Protein AF-A0A6M0BJZ8-F1 (afdb_monomer_lite)

Structure (mmCIF, N/CA/C/O backbone):
data_AF-A0A6M0BJZ8-F1
#
_entry.id   AF-A0A6M0BJZ8-F1
#
loop_
_atom_site.group_PDB
_atom_site.id
_atom_site.type_symbol
_atom_site.label_atom_id
_atom_site.label_alt_id
_atom_site.label_comp_id
_atom_site.label_asym_id
_atom_site.label_entity_id
_atom_site.label_seq_id
_atom_site.pdbx_PDB_ins_code
_atom_site.Cartn_x
_atom_site.Cartn_y
_atom_site.Cartn_z
_atom_site.occupancy
_atom_site.B_iso_or_equiv
_atom_site.auth_seq_id
_atom_site.auth_comp_id
_atom_site.auth_asym_id
_atom_site.auth_atom_id
_atom_site.pdbx_PDB_model_num
ATOM 1 N N . ALA A 1 1 ? 31.051 -6.542 -43.744 1.00 48.41 1 ALA A N 1
ATOM 2 C CA . ALA A 1 1 ? 30.213 -5.442 -43.212 1.00 48.41 1 ALA A CA 1
ATOM 3 C C . ALA A 1 1 ? 28.757 -5.524 -43.694 1.00 48.41 1 ALA A C 1
ATOM 5 O O . ALA A 1 1 ? 27.871 -5.637 -42.859 1.00 48.41 1 ALA A O 1
ATOM 6 N N . ILE A 1 2 ? 28.499 -5.556 -45.011 1.00 44.66 2 ILE A N 1
ATOM 7 C CA . ILE A 1 2 ? 27.141 -5.514 -45.603 1.00 44.66 2 ILE A CA 1
ATOM 8 C C . ILE A 1 2 ? 26.236 -6.683 -45.153 1.00 44.66 2 ILE A C 1
ATOM 10 O O . ILE A 1 2 ? 25.087 -6.460 -44.782 1.00 44.66 2 ILE A O 1
ATOM 14 N N . GLY A 1 3 ? 26.763 -7.912 -45.077 1.00 46.28 3 GLY A N 1
ATOM 15 C CA . GLY A 1 3 ? 25.987 -9.088 -44.648 1.00 46.28 3 GLY A CA 1
ATOM 16 C C . GLY A 1 3 ? 25.508 -9.059 -43.188 1.00 46.28 3 GLY A C 1
ATOM 17 O O . GLY A 1 3 ? 24.439 -9.580 -42.888 1.00 46.2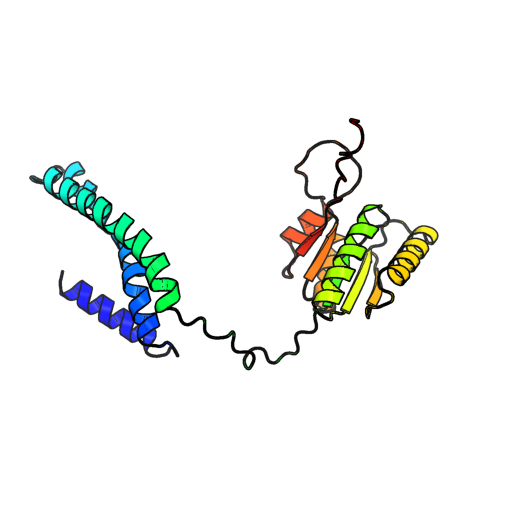8 3 GLY A O 1
ATOM 18 N N . LEU A 1 4 ? 26.238 -8.391 -42.284 1.00 51.34 4 LEU A N 1
ATOM 19 C CA . LEU A 1 4 ? 25.839 -8.247 -40.877 1.00 51.34 4 LEU A CA 1
ATOM 20 C C . LEU A 1 4 ? 24.688 -7.242 -40.726 1.00 51.34 4 LEU A C 1
ATOM 22 O O . LEU A 1 4 ? 23.764 -7.473 -39.950 1.00 51.34 4 LEU A O 1
ATOM 26 N N . CYS A 1 5 ? 24.723 -6.147 -41.491 1.00 49.66 5 CYS A N 1
ATOM 27 C CA . CYS A 1 5 ? 23.648 -5.156 -41.498 1.00 49.66 5 CYS A CA 1
ATOM 28 C C . CYS A 1 5 ? 22.352 -5.747 -42.066 1.00 49.66 5 CYS A C 1
ATOM 30 O O . CYS A 1 5 ? 21.297 -5.592 -41.453 1.00 49.66 5 CYS A O 1
ATOM 32 N N . ILE A 1 6 ? 22.444 -6.490 -43.176 1.00 57.44 6 ILE A N 1
ATOM 33 C CA . ILE A 1 6 ? 21.287 -7.155 -43.793 1.00 57.44 6 ILE A CA 1
ATOM 34 C C . ILE A 1 6 ? 20.743 -8.252 -42.869 1.00 57.44 6 ILE A C 1
ATOM 36 O O . ILE A 1 6 ? 19.544 -8.287 -42.613 1.00 57.44 6 ILE A O 1
ATOM 40 N N . GLY A 1 7 ? 21.606 -9.088 -42.281 1.00 62.69 7 GLY A N 1
ATOM 41 C CA . GLY A 1 7 ? 21.185 -10.134 -41.343 1.00 62.69 7 GLY A CA 1
ATOM 42 C C . GLY A 1 7 ? 20.492 -9.588 -40.088 1.00 62.69 7 GLY A C 1
ATOM 43 O O . GLY A 1 7 ? 19.492 -10.150 -39.646 1.00 62.69 7 GLY A O 1
ATOM 44 N N . ARG A 1 8 ? 20.956 -8.453 -39.542 1.00 58.16 8 ARG A N 1
ATOM 45 C CA . ARG A 1 8 ? 20.311 -7.788 -38.393 1.00 58.16 8 ARG A CA 1
ATOM 46 C C . ARG A 1 8 ? 18.990 -7.119 -38.767 1.00 58.16 8 ARG A C 1
ATOM 48 O O . ARG A 1 8 ? 18.053 -7.194 -37.979 1.00 58.16 8 ARG A O 1
ATOM 55 N N . MET A 1 9 ? 18.891 -6.514 -39.953 1.00 56.84 9 MET A N 1
ATOM 56 C CA . MET A 1 9 ? 17.626 -5.969 -40.463 1.00 56.84 9 MET A CA 1
ATOM 57 C C . MET A 1 9 ? 16.589 -7.072 -40.686 1.00 56.84 9 MET A C 1
ATOM 59 O O . MET A 1 9 ? 15.447 -6.926 -40.262 1.00 56.84 9 MET A O 1
ATOM 63 N N . VAL A 1 10 ? 17.000 -8.195 -41.280 1.00 66.62 10 VAL A N 1
ATOM 64 C CA . VAL A 1 10 ? 16.133 -9.355 -41.525 1.00 66.62 10 VAL A CA 1
ATOM 65 C C . VAL A 1 10 ? 15.713 -10.018 -40.210 1.00 66.62 10 VAL A C 1
ATOM 67 O O . VAL A 1 10 ? 14.530 -10.277 -40.021 1.00 66.62 10 VAL A O 1
ATOM 70 N N . GLY A 1 11 ? 16.633 -10.218 -39.259 1.00 64.19 11 GLY A N 1
ATOM 71 C CA . GLY A 1 11 ? 16.319 -10.787 -37.942 1.00 64.19 11 GLY A CA 1
ATOM 72 C C . GLY A 1 11 ? 15.410 -9.896 -37.088 1.00 64.19 11 GLY A C 1
ATOM 73 O O . GLY A 1 11 ? 14.507 -10.390 -36.416 1.00 64.19 11 GLY A O 1
ATOM 74 N N . TRP A 1 12 ? 15.589 -8.576 -37.152 1.00 63.06 12 TRP A N 1
ATOM 75 C CA . TRP A 1 12 ? 14.697 -7.619 -36.496 1.00 63.06 12 TRP A CA 1
ATOM 76 C C . TRP A 1 12 ? 13.311 -7.571 -37.159 1.00 63.06 12 TRP A C 1
ATOM 78 O O . TRP A 1 12 ? 12.292 -7.553 -36.468 1.00 63.06 12 TRP A O 1
ATOM 88 N N . TYR A 1 13 ? 13.250 -7.635 -38.492 1.00 60.66 13 TYR A N 1
ATOM 89 C CA . TYR A 1 13 ? 11.989 -7.739 -39.224 1.00 60.66 13 TYR A CA 1
ATOM 90 C C . TYR A 1 13 ? 11.241 -9.032 -38.863 1.00 60.66 13 TYR A C 1
ATOM 92 O O . TYR A 1 13 ? 10.068 -8.971 -38.505 1.00 60.66 13 TYR A O 1
ATOM 100 N N . LEU A 1 14 ? 11.937 -10.174 -38.826 1.00 63.84 14 LEU A N 1
ATOM 101 C CA . LEU A 1 14 ? 11.381 -11.469 -38.413 1.00 63.84 14 LEU A CA 1
ATOM 102 C C . LEU A 1 14 ? 10.877 -11.474 -36.964 1.00 63.84 14 LEU A C 1
ATOM 104 O O . LEU A 1 14 ? 9.794 -11.988 -36.700 1.00 63.84 14 LEU A O 1
ATOM 108 N N . SER A 1 15 ? 11.605 -10.843 -36.041 1.00 59.69 15 SER A N 1
ATOM 109 C CA . SER A 1 15 ? 11.193 -10.704 -34.634 1.00 59.69 15 SER A CA 1
ATOM 110 C C . SER A 1 15 ? 9.932 -9.839 -34.456 1.00 59.69 15 SER A C 1
ATOM 112 O O . SER A 1 15 ? 9.199 -9.984 -33.482 1.00 59.69 15 SER A O 1
ATOM 114 N N . THR A 1 16 ? 9.621 -8.975 -35.427 1.00 54.06 16 THR A N 1
ATOM 115 C CA . THR A 1 16 ? 8.441 -8.093 -35.388 1.00 54.06 16 THR A CA 1
ATOM 116 C C . THR A 1 16 ? 7.292 -8.547 -36.300 1.00 54.06 16 THR A C 1
ATOM 118 O O . THR A 1 16 ? 6.307 -7.817 -36.433 1.00 54.06 16 THR A O 1
ATOM 121 N N . LEU A 1 17 ? 7.379 -9.729 -36.931 1.00 54.50 17 LEU A N 1
ATOM 122 C CA . LEU A 1 17 ? 6.327 -10.272 -37.814 1.00 54.50 17 LEU A CA 1
ATOM 123 C C . LEU A 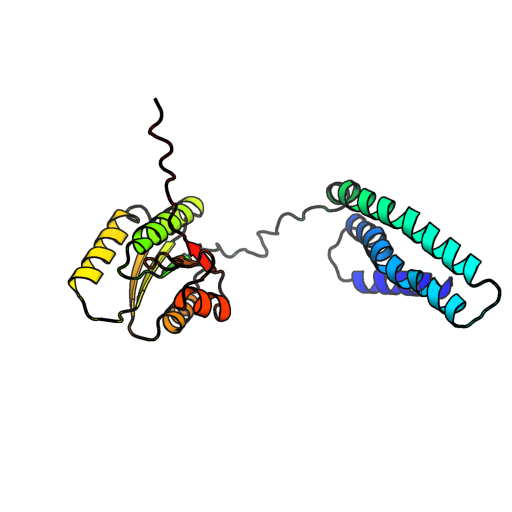1 17 ? 5.071 -10.755 -37.061 1.00 54.50 17 LEU A C 1
ATOM 125 O O . LEU A 1 17 ? 4.050 -10.994 -37.694 1.00 54.50 17 LEU A O 1
ATOM 129 N N . GLY A 1 18 ? 5.121 -10.860 -35.729 1.00 51.56 18 GLY A N 1
ATOM 130 C CA . GLY A 1 18 ? 3.987 -11.272 -34.887 1.00 51.56 18 GLY A CA 1
ATOM 131 C C . GLY A 1 18 ? 3.429 -10.181 -33.969 1.00 51.56 18 GLY A C 1
ATOM 132 O O . GLY A 1 18 ? 2.641 -10.489 -33.080 1.00 51.56 18 GLY A O 1
ATOM 133 N N . SER A 1 19 ? 3.859 -8.925 -34.121 1.00 52.62 19 SER A N 1
ATOM 134 C CA . SER A 1 19 ? 3.502 -7.841 -33.203 1.00 52.62 19 SER A CA 1
ATOM 135 C C . SER A 1 19 ? 2.562 -6.823 -33.876 1.00 52.62 19 SER A C 1
ATOM 137 O O . SER A 1 19 ? 2.808 -6.402 -35.004 1.00 52.62 19 SER A O 1
ATOM 139 N N . ASN A 1 20 ? 1.498 -6.398 -33.177 1.00 49.47 20 ASN A N 1
ATOM 140 C CA . ASN A 1 20 ? 0.482 -5.410 -33.612 1.00 49.47 20 ASN A CA 1
ATOM 141 C C . ASN A 1 20 ? 1.013 -3.958 -33.761 1.00 49.47 20 ASN A C 1
ATOM 143 O O . ASN A 1 20 ? 0.290 -3.001 -33.519 1.00 49.47 20 ASN A O 1
ATOM 147 N N . TRP A 1 21 ? 2.282 -3.773 -34.123 1.00 53.62 21 TRP A N 1
ATOM 148 C CA . TRP A 1 21 ? 2.967 -2.479 -34.054 1.00 53.62 21 TRP A CA 1
ATOM 149 C C . TRP A 1 21 ? 2.927 -1.762 -35.398 1.00 53.62 21 TRP A C 1
ATOM 151 O O . TRP A 1 21 ? 3.174 -2.367 -36.452 1.00 53.62 21 TRP A O 1
ATOM 161 N N . THR A 1 22 ? 2.672 -0.456 -35.372 1.00 58.84 22 THR A N 1
ATOM 162 C CA . THR A 1 22 ? 2.624 0.349 -36.593 1.00 58.84 22 THR A CA 1
ATOM 163 C C . THR A 1 22 ? 4.035 0.554 -37.159 1.00 58.84 22 THR A C 1
ATOM 165 O O . THR A 1 22 ? 5.039 0.576 -36.444 1.00 58.84 22 THR A O 1
ATOM 168 N N . TRP A 1 23 ? 4.159 0.711 -38.481 1.00 54.59 23 TRP A N 1
ATOM 169 C CA . TRP A 1 23 ? 5.467 0.857 -39.144 1.00 54.59 23 TRP A CA 1
ATOM 170 C C . TRP A 1 23 ? 6.284 2.064 -38.632 1.00 54.59 23 TRP A C 1
ATOM 172 O O . TRP A 1 23 ? 7.510 2.079 -38.748 1.00 54.59 23 TRP A O 1
ATOM 182 N N . ARG A 1 24 ? 5.605 3.052 -38.030 1.00 55.50 24 ARG A N 1
ATOM 183 C CA . ARG A 1 24 ? 6.205 4.236 -37.402 1.00 55.50 24 ARG A CA 1
ATOM 184 C C . ARG A 1 24 ? 6.915 3.886 -36.090 1.00 55.50 24 ARG A C 1
ATOM 186 O O . ARG A 1 24 ? 8.055 4.299 -35.901 1.00 55.50 24 ARG A O 1
ATOM 193 N N . GLU A 1 25 ? 6.329 3.046 -35.241 1.00 56.94 25 GLU A N 1
ATOM 194 C CA . GLU A 1 25 ? 6.998 2.568 -34.019 1.00 56.94 25 GLU A CA 1
ATOM 195 C C . GLU A 1 25 ? 8.208 1.684 -34.345 1.00 56.94 25 GLU A C 1
ATOM 197 O O . GLU A 1 25 ? 9.255 1.775 -33.702 1.00 56.94 25 GLU A O 1
ATOM 202 N N . LYS A 1 26 ? 8.106 0.874 -35.406 1.00 59.47 26 LYS A N 1
ATOM 203 C CA . LYS A 1 26 ? 9.232 0.076 -35.906 1.00 59.47 26 LYS A CA 1
ATOM 204 C C . LYS A 1 26 ? 10.405 0.979 -36.330 1.00 59.47 26 LYS A C 1
ATOM 206 O O . LYS A 1 26 ? 11.551 0.701 -35.983 1.00 59.47 26 LYS A O 1
ATOM 211 N N . LEU A 1 27 ? 10.146 2.108 -36.993 1.00 60.50 27 LEU A N 1
ATOM 212 C CA . LEU A 1 27 ? 11.188 3.070 -37.380 1.00 60.50 27 LEU A CA 1
ATOM 213 C C . LEU A 1 27 ? 11.848 3.769 -36.168 1.00 60.50 27 LEU A C 1
ATOM 215 O O . LEU A 1 27 ? 13.035 4.091 -36.223 1.00 60.50 27 LEU A O 1
ATOM 219 N N . PHE A 1 28 ? 11.130 3.937 -35.051 1.00 60.03 28 PHE A N 1
ATOM 220 C CA . PHE A 1 28 ? 11.662 4.531 -33.815 1.00 60.03 28 PHE A CA 1
ATOM 221 C C . PHE A 1 28 ? 12.717 3.655 -33.107 1.00 60.03 28 PHE A C 1
ATOM 223 O O . PHE A 1 28 ? 13.606 4.168 -32.424 1.00 60.03 28 PHE A O 1
ATOM 230 N N . LEU A 1 29 ? 12.696 2.335 -33.313 1.00 57.91 29 LEU A N 1
ATOM 231 C CA . LEU A 1 29 ? 13.702 1.430 -32.740 1.00 57.91 29 LEU A CA 1
ATOM 232 C C . LEU A 1 29 ? 15.084 1.551 -33.404 1.00 57.91 29 LEU A C 1
ATOM 234 O O . LEU A 1 29 ? 16.077 1.104 -32.826 1.00 57.91 29 LEU A O 1
ATOM 238 N N . LEU A 1 30 ? 15.180 2.152 -34.595 1.00 58.34 30 LEU A N 1
ATOM 239 C CA . LEU A 1 30 ? 16.446 2.287 -35.323 1.00 58.34 30 LEU A CA 1
ATOM 240 C C . LEU A 1 30 ? 17.406 3.299 -34.662 1.00 58.34 30 LEU A C 1
ATOM 242 O O . LEU A 1 30 ? 18.543 2.908 -34.387 1.00 58.34 30 LEU A O 1
ATOM 246 N N . PRO A 1 31 ? 16.992 4.537 -34.311 1.00 55.94 31 PRO A N 1
ATOM 247 C CA . PRO A 1 31 ? 17.826 5.452 -33.524 1.00 55.94 31 PRO A CA 1
ATOM 248 C C . PRO A 1 31 ? 18.222 4.884 -32.154 1.00 55.94 31 PRO A C 1
ATOM 250 O O . PRO A 1 31 ? 19.382 4.988 -31.755 1.00 55.94 31 PRO A O 1
ATOM 253 N N . GLY A 1 32 ? 17.284 4.226 -31.460 1.00 54.25 32 GLY A N 1
ATOM 254 C CA . GLY A 1 32 ? 17.527 3.631 -30.141 1.00 54.25 32 GLY A CA 1
ATOM 255 C C . GLY A 1 32 ? 18.545 2.485 -30.172 1.00 54.25 32 GLY A C 1
ATOM 256 O O . GLY A 1 32 ? 19.448 2.427 -29.336 1.00 54.25 32 GLY A O 1
ATOM 257 N N . ASN A 1 33 ? 18.468 1.608 -31.179 1.00 54.09 33 ASN A N 1
ATOM 258 C CA . ASN A 1 33 ? 19.469 0.558 -31.379 1.00 54.09 33 ASN A CA 1
ATOM 259 C C . ASN A 1 33 ? 20.806 1.101 -31.906 1.00 54.09 33 ASN A C 1
ATOM 261 O O . ASN A 1 33 ? 21.847 0.528 -31.583 1.00 54.09 33 ASN A O 1
ATOM 265 N N . SER A 1 34 ? 20.804 2.206 -32.661 1.00 55.38 34 SER A N 1
ATOM 266 C CA . SER A 1 34 ? 22.037 2.881 -33.083 1.00 55.38 34 SER A CA 1
ATOM 267 C C . SER A 1 34 ? 22.803 3.426 -31.878 1.00 55.38 34 SER A C 1
ATOM 269 O O . SER A 1 34 ? 23.994 3.156 -31.763 1.00 55.38 34 SER A O 1
ATOM 271 N N . ALA A 1 35 ? 22.122 4.099 -30.943 1.00 51.41 35 ALA A N 1
ATOM 272 C CA . ALA A 1 35 ? 22.732 4.644 -29.725 1.00 51.41 35 ALA A CA 1
ATOM 273 C C . ALA A 1 35 ? 23.332 3.558 -28.806 1.00 51.41 35 ALA A C 1
ATOM 275 O O . ALA A 1 35 ? 24.362 3.773 -28.170 1.00 51.41 35 ALA A O 1
ATOM 276 N N . LYS A 1 36 ? 22.727 2.363 -28.764 1.00 54.44 36 LYS A N 1
ATOM 277 C CA . LYS A 1 36 ? 23.235 1.217 -27.988 1.00 54.44 36 LYS A CA 1
ATOM 278 C C . LYS A 1 36 ? 24.407 0.499 -28.680 1.00 54.44 36 LYS A C 1
ATOM 280 O O . LYS A 1 36 ? 25.253 -0.084 -28.006 1.00 54.44 36 LYS A O 1
ATOM 285 N N . ALA A 1 37 ? 24.485 0.556 -30.013 1.00 51.66 37 ALA A N 1
ATOM 286 C CA . ALA A 1 37 ? 25.572 -0.024 -30.807 1.00 51.66 37 ALA A CA 1
ATOM 287 C C . ALA A 1 37 ? 26.840 0.853 -30.846 1.00 51.66 37 ALA A C 1
ATOM 289 O O . ALA A 1 37 ? 27.934 0.325 -31.050 1.00 51.66 37 ALA A O 1
ATOM 290 N N . THR A 1 38 ? 26.735 2.160 -30.584 1.00 55.78 38 THR A N 1
ATOM 291 C CA . THR A 1 38 ? 27.885 3.084 -30.557 1.00 55.78 38 THR A CA 1
ATOM 292 C C . THR A 1 38 ? 28.928 2.699 -29.503 1.00 55.78 38 THR A C 1
ATOM 294 O O . THR A 1 38 ? 30.127 2.813 -29.745 1.00 55.78 38 THR A O 1
ATOM 297 N N . VAL A 1 39 ? 28.487 2.155 -28.362 1.00 52.34 39 VAL A N 1
ATOM 298 C CA . VAL A 1 39 ? 29.368 1.659 -27.286 1.00 52.34 39 VAL A CA 1
ATOM 299 C C . VAL A 1 39 ? 30.174 0.432 -27.731 1.00 52.34 39 VAL A C 1
ATOM 301 O O . VAL A 1 39 ? 31.308 0.244 -27.306 1.00 52.34 39 VAL A O 1
ATOM 304 N N . GLN A 1 40 ? 29.634 -0.382 -28.641 1.00 50.62 40 GLN A N 1
ATOM 305 C CA . GLN A 1 40 ? 30.340 -1.541 -29.200 1.00 50.62 40 GLN A CA 1
ATOM 306 C C . GLN A 1 40 ? 31.361 -1.127 -30.277 1.00 50.62 40 GLN A C 1
ATOM 308 O O . GLN A 1 40 ? 32.360 -1.813 -30.463 1.00 50.62 40 GLN A O 1
ATOM 313 N N . ALA A 1 41 ? 31.170 0.018 -30.944 1.00 51.50 41 ALA A N 1
ATOM 314 C CA . ALA A 1 41 ? 32.162 0.600 -31.855 1.00 51.50 41 ALA A CA 1
ATOM 315 C C . ALA A 1 41 ? 33.344 1.266 -31.113 1.00 51.50 41 ALA A C 1
ATOM 317 O O . ALA A 1 41 ? 34.441 1.366 -31.662 1.00 51.50 41 ALA A O 1
ATOM 318 N N . ALA A 1 42 ? 33.159 1.644 -29.840 1.00 53.28 42 ALA A N 1
ATOM 319 C CA . ALA A 1 42 ? 34.210 2.178 -28.961 1.00 53.28 42 ALA A CA 1
ATOM 320 C C . ALA A 1 42 ? 35.302 1.149 -28.589 1.00 53.28 42 ALA A C 1
ATOM 322 O O . ALA A 1 42 ? 36.322 1.505 -28.003 1.00 53.28 42 ALA A O 1
ATOM 323 N N . ILE A 1 43 ? 35.143 -0.113 -29.006 1.00 56.69 43 ILE A N 1
ATOM 324 C CA . 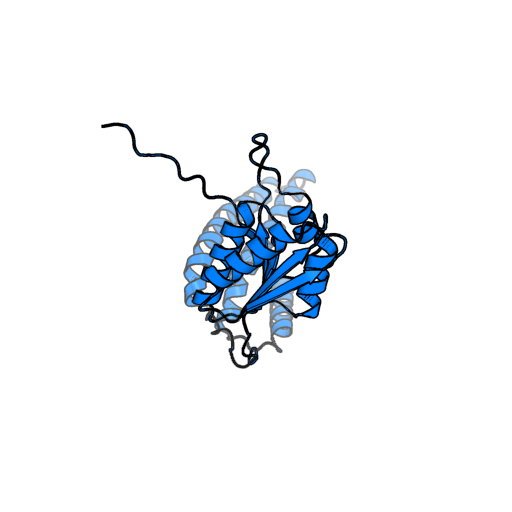ILE A 1 43 ? 36.188 -1.151 -28.994 1.00 56.69 43 ILE A CA 1
ATOM 325 C C . ILE A 1 43 ? 37.390 -0.768 -29.906 1.00 56.69 43 ILE A C 1
ATOM 327 O O . ILE A 1 43 ? 38.422 -1.433 -29.910 1.00 56.69 43 ILE A O 1
ATOM 331 N N . GLY A 1 44 ? 37.328 0.362 -30.624 1.00 54.12 44 GLY A N 1
ATOM 332 C CA . GLY A 1 44 ? 38.423 0.939 -31.419 1.00 54.12 44 GLY A CA 1
ATOM 333 C C . GLY A 1 44 ? 39.716 1.305 -30.668 1.00 54.12 44 GLY A C 1
ATOM 334 O O . GLY A 1 44 ? 40.677 1.712 -31.313 1.00 54.12 44 GLY A O 1
ATOM 335 N N . GLY A 1 45 ? 39.783 1.146 -29.340 1.00 55.91 45 GLY A N 1
ATOM 336 C CA . GLY A 1 45 ? 41.030 1.242 -28.562 1.00 55.91 45 GLY A CA 1
ATOM 337 C C . GLY A 1 45 ? 41.887 -0.033 -28.557 1.00 55.91 45 GLY A C 1
ATOM 338 O O . GLY A 1 45 ? 43.077 0.039 -28.259 1.00 55.91 45 GLY A O 1
ATOM 339 N N . ILE A 1 46 ? 41.315 -1.190 -28.918 1.00 61.31 46 ILE A N 1
ATOM 340 C CA . ILE A 1 46 ? 42.032 -2.480 -28.951 1.00 61.31 46 ILE A CA 1
ATOM 341 C C . ILE A 1 46 ? 43.157 -2.523 -30.010 1.00 61.31 46 ILE A C 1
ATOM 343 O O . ILE A 1 46 ? 44.233 -3.030 -29.704 1.00 61.31 46 ILE A O 1
ATOM 347 N N . PRO A 1 47 ? 42.999 -1.965 -31.228 1.00 58.53 47 PRO A N 1
ATOM 348 C CA . PRO A 1 47 ? 44.071 -1.978 -32.226 1.00 58.53 47 PRO A CA 1
ATOM 349 C C . PRO A 1 47 ? 45.319 -1.189 -31.807 1.00 58.53 47 PRO A C 1
ATOM 351 O O . PRO A 1 47 ? 46.434 -1.569 -32.158 1.00 58.53 47 PRO A O 1
ATOM 354 N N . LEU A 1 48 ? 45.140 -0.111 -31.029 1.00 56.16 48 LEU A N 1
ATOM 355 C CA . LEU A 1 48 ? 46.242 0.691 -30.494 1.00 56.16 48 LEU A CA 1
ATOM 356 C C . LEU A 1 48 ? 47.025 -0.074 -29.415 1.00 56.16 48 LEU A C 1
ATOM 358 O O . LEU A 1 48 ? 48.251 -0.026 -29.412 1.00 56.16 48 LEU A O 1
ATOM 362 N N . SER A 1 49 ? 46.340 -0.810 -28.530 1.00 62.38 49 SER A N 1
ATOM 363 C CA . SER A 1 49 ? 46.997 -1.611 -27.483 1.00 62.38 49 SER A CA 1
ATOM 364 C C . SER A 1 49 ? 47.681 -2.876 -28.015 1.00 62.38 49 SER A C 1
ATOM 366 O O . SER A 1 49 ? 48.540 -3.432 -27.335 1.00 62.38 49 SER A O 1
ATOM 368 N N . GLN A 1 50 ? 47.344 -3.305 -29.235 1.00 66.62 50 GLN A N 1
ATOM 369 C CA . GLN A 1 50 ? 47.964 -4.434 -29.938 1.00 66.62 50 GLN A CA 1
ATOM 370 C C . GLN A 1 50 ? 49.089 -4.025 -30.910 1.00 66.62 50 GLN A C 1
ATOM 372 O O . GLN A 1 50 ? 49.648 -4.889 -31.580 1.00 66.62 50 GLN A O 1
ATOM 377 N N . GLY A 1 51 ? 49.447 -2.736 -30.985 1.00 62.41 51 GLY A N 1
ATOM 378 C CA . GLY A 1 51 ? 50.597 -2.258 -31.767 1.00 62.41 51 GLY A CA 1
ATOM 379 C C . GLY A 1 51 ? 50.400 -2.246 -33.289 1.00 62.41 51 GLY A C 1
ATOM 380 O O . GLY A 1 51 ? 51.381 -2.241 -34.027 1.00 62.41 51 GLY A O 1
ATOM 381 N N . LEU A 1 52 ? 49.154 -2.249 -33.772 1.00 68.69 52 LEU A N 1
ATOM 382 C CA . LEU A 1 52 ? 48.852 -2.217 -35.205 1.00 68.69 52 LEU A CA 1
ATOM 383 C C . LEU A 1 52 ? 49.137 -0.828 -35.802 1.00 68.69 52 LEU A C 1
ATOM 385 O O . LEU A 1 52 ? 48.677 0.195 -35.279 1.00 68.69 52 LEU A O 1
ATOM 389 N N . GLU A 1 53 ? 49.851 -0.788 -36.930 1.00 60.19 53 GLU A N 1
ATOM 390 C CA . GLU A 1 53 ? 50.061 0.446 -37.696 1.00 60.19 53 GLU A CA 1
ATOM 391 C C . GLU A 1 53 ? 48.705 1.065 -38.085 1.00 60.19 53 GLU A C 1
ATOM 393 O O . GLU A 1 53 ? 47.832 0.405 -38.646 1.00 60.19 53 GLU A O 1
ATOM 398 N N . GLY A 1 54 ? 48.498 2.339 -37.733 1.00 66.75 54 GLY A N 1
ATOM 399 C CA . GLY A 1 54 ? 47.233 3.055 -37.959 1.00 66.75 54 GLY A CA 1
ATOM 400 C C . GLY A 1 54 ? 46.216 2.999 -36.808 1.00 66.75 54 GLY A C 1
ATOM 401 O O . GLY A 1 54 ? 45.149 3.609 -36.914 1.00 66.75 54 GLY A O 1
ATOM 402 N N . GLY A 1 55 ? 46.533 2.351 -35.678 1.00 66.19 55 GLY A N 1
ATOM 403 C CA . GLY A 1 55 ? 45.646 2.282 -34.505 1.00 66.19 55 GLY A CA 1
ATOM 404 C C . GLY A 1 55 ? 45.225 3.651 -33.944 1.00 66.19 55 GLY A C 1
ATOM 405 O O . GLY A 1 55 ? 44.081 3.820 -33.526 1.00 66.19 55 GLY A O 1
ATOM 406 N N . GLN A 1 56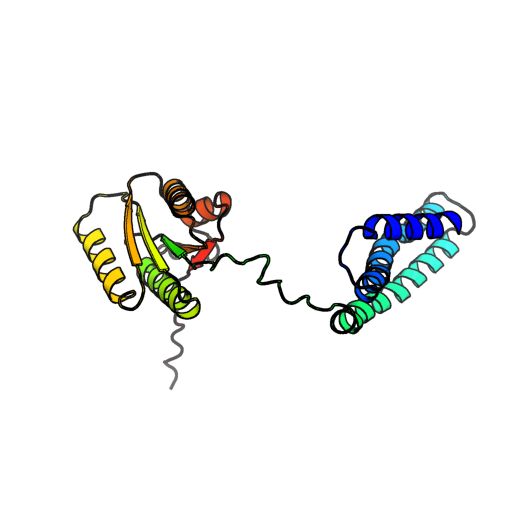 ? 46.104 4.659 -34.010 1.00 67.00 56 GLN A N 1
ATOM 407 C CA . GLN A 1 56 ? 45.781 6.035 -33.602 1.00 67.00 56 GLN A CA 1
ATOM 408 C C . GLN A 1 56 ? 44.712 6.676 -34.502 1.00 67.00 56 GLN A C 1
ATOM 410 O O . GLN A 1 56 ? 43.807 7.344 -34.005 1.00 67.00 56 GLN A O 1
ATOM 415 N N . THR A 1 57 ? 44.768 6.437 -35.814 1.00 73.25 57 THR A N 1
ATOM 416 C CA . THR A 1 57 ? 43.792 6.962 -36.780 1.00 73.25 57 THR A CA 1
ATOM 417 C C . THR A 1 57 ? 42.426 6.304 -36.597 1.00 73.25 57 THR A C 1
ATOM 419 O O . THR A 1 57 ? 41.401 6.984 -36.624 1.00 73.25 57 THR A O 1
ATOM 422 N N . ILE A 1 58 ? 42.402 4.994 -36.341 1.00 69.50 58 ILE A N 1
ATOM 423 C CA . ILE A 1 58 ? 41.165 4.242 -36.084 1.00 69.50 58 ILE A CA 1
ATOM 424 C C . ILE A 1 58 ? 40.507 4.717 -34.782 1.00 69.50 58 ILE A C 1
ATOM 426 O O . ILE A 1 58 ? 39.301 4.972 -34.762 1.00 69.50 58 ILE A O 1
ATOM 430 N N . LEU A 1 59 ? 41.296 4.908 -33.718 1.00 68.81 59 LEU A N 1
ATOM 431 C CA . LEU A 1 59 ? 40.803 5.436 -32.446 1.00 68.81 59 LEU A CA 1
ATOM 432 C C . LEU A 1 59 ? 40.251 6.863 -32.597 1.00 68.81 59 LEU A C 1
ATOM 434 O O . LEU A 1 59 ? 39.181 7.161 -32.067 1.00 68.81 59 LEU A O 1
ATOM 438 N N . ALA A 1 60 ? 40.934 7.725 -33.356 1.00 73.31 60 ALA A N 1
ATOM 439 C CA . ALA A 1 60 ? 40.490 9.095 -33.607 1.00 73.31 60 ALA A CA 1
ATOM 440 C C . ALA A 1 60 ? 39.155 9.145 -34.373 1.00 73.31 60 ALA A C 1
ATOM 442 O O . ALA A 1 60 ? 38.252 9.887 -33.987 1.00 73.31 60 ALA A O 1
ATOM 443 N N . ILE A 1 61 ? 38.992 8.318 -35.412 1.00 75.81 61 ILE A N 1
ATOM 444 C CA . ILE A 1 61 ? 37.740 8.233 -36.180 1.00 75.81 61 ILE A CA 1
ATOM 445 C C . ILE A 1 61 ? 36.604 7.671 -35.311 1.00 75.81 61 ILE A C 1
ATOM 447 O O . ILE A 1 61 ? 35.483 8.181 -35.362 1.00 75.81 61 ILE A O 1
ATOM 451 N N . ALA A 1 62 ? 36.881 6.668 -34.471 1.00 67.56 62 ALA A N 1
ATOM 452 C CA . ALA A 1 62 ? 35.894 6.104 -33.550 1.00 67.56 62 ALA A CA 1
ATOM 453 C C . ALA A 1 62 ? 35.428 7.131 -32.502 1.00 67.56 62 ALA A C 1
ATOM 455 O O . ALA A 1 62 ? 34.225 7.298 -32.291 1.00 67.56 62 ALA A O 1
ATOM 456 N N . ALA A 1 63 ? 36.364 7.867 -31.896 1.00 69.44 63 ALA A N 1
ATOM 457 C CA . ALA A 1 63 ? 36.057 8.926 -30.939 1.00 69.44 63 ALA A CA 1
ATOM 458 C C . ALA A 1 63 ? 35.246 10.060 -31.586 1.00 69.44 63 ALA A C 1
ATOM 460 O O . ALA A 1 63 ? 34.240 10.492 -31.022 1.00 69.44 63 ALA A O 1
ATOM 461 N N . LEU A 1 64 ? 35.621 10.486 -32.798 1.00 77.31 64 LEU A N 1
ATOM 462 C CA . LEU A 1 64 ? 34.886 11.502 -33.554 1.00 77.31 64 LEU A CA 1
ATOM 463 C C . LEU A 1 64 ? 33.465 11.030 -33.908 1.00 77.31 64 LEU A C 1
ATOM 465 O O . LEU A 1 64 ? 32.510 11.793 -33.780 1.00 77.31 64 LEU A O 1
ATOM 469 N N . SER A 1 65 ? 33.298 9.755 -34.272 1.00 69.50 65 SER A N 1
ATOM 470 C CA . SER A 1 65 ? 31.983 9.165 -34.545 1.00 69.50 65 SER A CA 1
ATOM 471 C C . SER A 1 65 ? 31.088 9.145 -33.302 1.00 69.50 65 SER A C 1
ATOM 473 O O . SER A 1 65 ? 29.902 9.449 -33.415 1.00 69.50 65 SER A O 1
ATOM 475 N N . ILE A 1 66 ? 31.617 8.817 -32.118 1.00 76.62 66 ILE A N 1
ATOM 476 C CA . ILE A 1 66 ? 30.855 8.845 -30.853 1.00 76.62 66 ILE A CA 1
ATOM 477 C C . ILE A 1 66 ? 30.488 10.283 -30.484 1.00 76.62 66 ILE A C 1
ATOM 479 O O . ILE A 1 66 ? 29.331 10.553 -30.159 1.00 76.62 66 ILE A O 1
ATOM 483 N N . LEU A 1 67 ? 31.449 11.204 -30.593 1.00 76.06 67 LEU A N 1
ATOM 484 C CA . LEU A 1 67 ? 31.263 12.621 -30.282 1.00 76.06 67 LEU A CA 1
ATOM 485 C C . LEU A 1 67 ? 30.154 13.254 -31.129 1.00 76.06 67 LEU A C 1
ATOM 487 O O . LEU A 1 67 ? 29.414 14.094 -30.631 1.00 76.06 67 LEU A O 1
ATOM 491 N N . ILE A 1 68 ? 30.012 12.837 -32.388 1.00 74.56 68 ILE A N 1
ATOM 492 C CA . ILE A 1 68 ? 28.973 13.346 -33.290 1.00 74.56 68 ILE A CA 1
ATOM 493 C C . ILE A 1 68 ? 27.638 12.621 -33.075 1.00 74.56 68 ILE A C 1
ATOM 495 O O . ILE A 1 68 ? 26.584 13.255 -33.040 1.00 74.56 68 ILE A O 1
ATOM 499 N N . THR A 1 69 ? 27.648 11.293 -32.923 1.00 66.44 69 THR A N 1
ATOM 500 C CA . THR A 1 69 ? 26.406 10.498 -32.893 1.00 66.44 69 THR A CA 1
ATOM 501 C C . THR A 1 69 ? 25.702 10.489 -31.537 1.00 66.44 69 THR A C 1
ATOM 503 O O . THR A 1 69 ? 24.475 10.390 -31.514 1.00 66.44 69 THR A O 1
ATOM 506 N N . ALA A 1 70 ? 26.415 10.634 -30.415 1.00 70.06 70 ALA A N 1
ATOM 507 C CA . ALA A 1 70 ? 25.792 10.659 -29.089 1.00 70.06 70 ALA A CA 1
ATOM 508 C C . ALA A 1 70 ? 24.896 11.899 -28.863 1.00 70.06 70 ALA A C 1
ATOM 510 O O . ALA A 1 70 ? 23.749 11.712 -28.448 1.00 70.06 70 ALA A O 1
ATOM 511 N N . PRO A 1 71 ? 25.318 13.136 -29.205 1.00 75.31 71 PRO A N 1
ATOM 512 C CA . PRO A 1 71 ? 24.447 14.310 -29.131 1.00 75.31 71 PRO A CA 1
ATOM 513 C C . PRO A 1 71 ? 23.277 14.233 -30.115 1.00 75.31 71 PRO A C 1
ATOM 515 O O . PRO A 1 71 ? 22.151 14.565 -29.755 1.00 75.31 71 PRO A O 1
ATOM 518 N N . LEU A 1 72 ? 23.519 13.746 -31.338 1.00 72.81 72 LEU A N 1
ATOM 519 C CA . LEU A 1 72 ? 22.471 13.544 -32.345 1.00 72.81 72 LEU A CA 1
ATOM 520 C C . LEU A 1 72 ? 21.406 12.551 -31.867 1.00 72.81 72 LEU A C 1
ATOM 522 O O . LEU A 1 72 ? 20.217 12.820 -32.014 1.00 72.81 72 LEU A O 1
ATOM 526 N N . GLY A 1 73 ? 21.813 11.438 -31.251 1.00 67.56 73 GLY A N 1
ATOM 527 C CA . GLY A 1 73 ? 20.895 10.472 -30.646 1.00 67.56 73 GLY A CA 1
ATOM 528 C C . GLY A 1 73 ? 20.123 11.060 -29.464 1.00 67.56 73 GLY A C 1
ATOM 529 O O . GLY A 1 73 ? 18.902 10.927 -29.404 1.00 67.56 73 GLY A O 1
ATOM 530 N N . ALA A 1 74 ? 20.814 11.767 -28.564 1.00 67.75 74 ALA A N 1
ATOM 531 C CA . ALA A 1 74 ? 20.204 12.434 -27.413 1.00 67.75 74 ALA A CA 1
ATOM 532 C C . ALA A 1 74 ? 19.220 13.545 -27.813 1.00 67.75 74 ALA A C 1
ATOM 534 O O . ALA A 1 74 ? 18.241 13.765 -27.108 1.00 67.75 74 ALA A O 1
ATOM 535 N N . TRP A 1 75 ? 19.441 14.213 -28.949 1.00 74.00 75 TRP A N 1
ATOM 536 C CA . TRP A 1 75 ? 18.508 15.184 -29.520 1.00 74.00 75 TRP A CA 1
ATOM 537 C C . TRP A 1 75 ? 17.334 14.512 -30.242 1.00 74.00 75 TRP A C 1
ATOM 539 O O . TRP A 1 75 ? 16.190 14.935 -30.075 1.00 74.00 75 TRP A O 1
ATOM 549 N N . ALA A 1 76 ? 17.596 13.445 -31.004 1.00 67.69 76 ALA A N 1
ATOM 550 C CA . ALA A 1 76 ? 16.597 12.754 -31.817 1.00 67.69 76 ALA A CA 1
ATOM 551 C C . ALA A 1 76 ? 15.560 11.989 -30.981 1.00 67.69 76 ALA A C 1
ATOM 553 O O . ALA A 1 76 ? 14.388 11.956 -31.347 1.00 67.69 76 ALA A O 1
ATOM 554 N N . ILE A 1 77 ? 15.954 11.394 -29.849 1.00 66.19 77 ILE A N 1
ATOM 555 C CA . ILE A 1 77 ? 15.025 10.654 -28.979 1.00 66.19 77 ILE A CA 1
ATOM 556 C C . ILE A 1 77 ? 13.872 11.551 -28.490 1.00 66.19 77 ILE A C 1
ATOM 558 O O . ILE A 1 77 ? 12.730 11.217 -28.790 1.00 66.19 77 ILE A O 1
ATOM 562 N N . PRO A 1 78 ? 14.094 12.695 -27.816 1.00 66.31 78 PRO A N 1
ATOM 563 C CA . PRO A 1 78 ? 13.002 13.529 -27.317 1.00 66.31 78 PRO A CA 1
ATOM 564 C C . PRO A 1 78 ? 12.219 14.252 -28.421 1.00 66.31 78 PRO A C 1
ATOM 566 O O . PRO A 1 78 ? 11.046 14.542 -28.214 1.00 66.31 78 PRO A O 1
ATOM 569 N N . THR A 1 79 ? 12.809 14.538 -29.591 1.00 69.56 79 THR A N 1
ATOM 570 C CA . THR A 1 79 ? 12.077 15.189 -30.701 1.00 69.56 79 THR A CA 1
ATOM 571 C C . THR A 1 79 ? 11.209 14.220 -31.497 1.00 69.56 79 THR A C 1
ATOM 573 O O . THR A 1 79 ? 10.099 14.581 -31.893 1.00 69.56 79 THR A O 1
ATOM 576 N N . PHE A 1 80 ? 11.679 12.993 -31.734 1.00 62.38 80 PHE A N 1
ATOM 577 C CA . PHE A 1 80 ? 10.931 11.995 -32.501 1.00 62.38 80 PHE A CA 1
ATOM 578 C C . PHE A 1 80 ? 10.052 11.088 -31.630 1.00 62.38 80 PHE A C 1
ATOM 580 O O . PHE A 1 80 ? 9.055 10.582 -32.143 1.00 62.38 80 PHE A O 1
ATOM 587 N N . ALA A 1 81 ? 10.337 10.936 -30.329 1.00 62.69 81 ALA A N 1
ATOM 588 C CA . ALA A 1 81 ? 9.488 10.189 -29.393 1.00 62.69 81 ALA A CA 1
ATOM 589 C C . ALA A 1 81 ? 8.022 10.657 -29.393 1.00 62.69 81 ALA A C 1
ATOM 591 O O . ALA A 1 81 ? 7.162 9.826 -29.665 1.00 62.69 81 ALA A O 1
ATOM 592 N N . PRO A 1 82 ? 7.685 11.947 -29.199 1.00 58.31 82 PRO A N 1
ATOM 593 C CA . PRO A 1 82 ? 6.287 12.381 -29.146 1.00 58.31 82 PRO A CA 1
ATOM 594 C C . PRO A 1 82 ? 5.574 12.316 -30.506 1.00 58.31 82 PRO A C 1
ATOM 596 O O . PRO A 1 82 ? 4.355 12.433 -30.560 1.00 58.31 82 PRO A O 1
ATOM 599 N N . LYS A 1 83 ? 6.320 12.171 -31.612 1.00 60.59 83 LYS A N 1
ATOM 600 C CA . LYS A 1 83 ? 5.793 12.254 -32.984 1.00 60.59 83 LYS A CA 1
ATOM 601 C C . LYS A 1 83 ? 5.697 10.895 -33.690 1.00 60.59 83 LYS A C 1
ATOM 603 O O . LYS A 1 83 ? 4.920 10.773 -34.635 1.00 60.59 83 LYS A O 1
ATOM 608 N N . LEU A 1 84 ? 6.481 9.897 -33.263 1.00 58.00 84 LEU A N 1
ATOM 609 C CA . LEU A 1 84 ? 6.455 8.523 -33.790 1.00 58.00 84 LEU A CA 1
ATOM 610 C C . LEU A 1 84 ? 5.908 7.484 -32.809 1.00 58.00 84 LEU A C 1
ATOM 612 O O . LEU A 1 84 ? 5.471 6.434 -33.274 1.00 58.00 84 LEU A O 1
ATOM 616 N N . LEU A 1 85 ? 5.929 7.747 -31.500 1.00 55.22 85 LEU A N 1
ATOM 617 C CA . LEU A 1 85 ? 5.259 6.893 -30.527 1.00 55.22 85 LEU A CA 1
ATOM 618 C C . LEU A 1 85 ? 3.819 7.376 -30.400 1.00 55.22 85 LEU A C 1
ATOM 620 O O . LEU A 1 85 ? 3.535 8.365 -29.723 1.00 55.22 85 LEU A O 1
ATOM 624 N N . SER A 1 86 ? 2.906 6.670 -31.057 1.00 52.47 86 SER A N 1
ATOM 625 C CA . SER A 1 86 ? 1.528 6.654 -30.593 1.00 52.47 86 SER A CA 1
ATOM 626 C C . SER A 1 86 ? 1.576 6.119 -29.162 1.00 52.47 86 SER A C 1
ATOM 628 O O . SER A 1 86 ? 2.043 5.004 -28.933 1.00 52.47 86 SER A O 1
ATOM 630 N N . GLN A 1 87 ? 1.161 6.916 -28.176 1.00 52.69 87 GLN A N 1
ATOM 631 C CA . GLN A 1 87 ? 0.703 6.320 -26.928 1.00 52.69 87 GLN A CA 1
ATOM 632 C C . GLN A 1 87 ? -0.526 5.527 -27.343 1.00 52.69 87 GLN A C 1
ATOM 634 O O . GLN A 1 87 ? -1.570 6.131 -27.595 1.00 52.69 87 GLN A O 1
ATOM 639 N N . ASP A 1 88 ? -0.386 4.214 -27.530 1.00 43.91 88 ASP A N 1
ATOM 640 C CA . ASP A 1 88 ? -1.569 3.372 -27.586 1.00 43.91 88 ASP A CA 1
ATOM 641 C C . ASP A 1 88 ? -2.389 3.757 -26.351 1.00 43.91 88 ASP A C 1
ATOM 643 O O . ASP A 1 88 ? -1.839 3.745 -25.239 1.00 43.91 88 ASP A O 1
ATOM 647 N N . PRO A 1 89 ? -3.650 4.199 -26.511 1.00 47.16 89 PRO A N 1
ATOM 648 C CA . PRO A 1 89 ? -4.504 4.364 -25.356 1.00 47.16 89 PRO A CA 1
ATOM 649 C C . PRO A 1 89 ? -4.471 3.004 -24.676 1.00 47.16 89 PRO A C 1
ATOM 651 O O . PRO A 1 89 ? -4.736 1.999 -25.335 1.00 47.16 89 PRO A O 1
ATOM 654 N N . VAL A 1 90 ? -4.036 2.974 -23.414 1.00 52.62 90 VAL A N 1
ATOM 655 C CA . VAL A 1 90 ? -4.058 1.776 -22.573 1.00 52.62 90 VAL A CA 1
ATOM 656 C C . VAL A 1 90 ? -5.374 1.078 -22.864 1.00 52.62 90 VAL A C 1
ATOM 658 O O . VAL A 1 90 ? -6.409 1.646 -22.538 1.00 52.62 90 VAL A O 1
ATOM 661 N N . ASP A 1 91 ? -5.336 -0.053 -23.572 1.00 41.72 91 ASP A N 1
ATOM 662 C CA . ASP A 1 91 ? -6.536 -0.696 -24.099 1.00 41.72 91 ASP A CA 1
ATOM 663 C C . ASP A 1 91 ? -7.428 -1.059 -22.903 1.00 41.72 91 ASP A C 1
ATOM 665 O O . ASP A 1 91 ? -7.120 -2.022 -22.187 1.00 41.72 91 ASP A O 1
ATOM 669 N N . PRO A 1 92 ? -8.517 -0.309 -22.639 1.00 46.97 92 PRO A N 1
ATOM 670 C CA . PRO A 1 92 ? -9.355 -0.573 -21.476 1.00 46.97 92 PRO A CA 1
ATOM 671 C C . PRO A 1 92 ? -10.131 -1.889 -21.658 1.00 46.97 92 PRO A C 1
ATOM 673 O O . PRO A 1 92 ? -10.723 -2.406 -20.713 1.00 46.97 92 PRO A O 1
ATOM 676 N N . THR A 1 93 ? -10.092 -2.481 -22.855 1.00 46.38 93 THR A N 1
ATOM 677 C CA . THR A 1 93 ? -10.750 -3.746 -23.195 1.00 46.38 93 THR A CA 1
ATOM 678 C C . THR A 1 93 ? -9.892 -4.970 -22.859 1.00 46.38 93 THR A C 1
ATOM 680 O O . THR A 1 93 ? -10.436 -6.056 -22.672 1.00 46.38 93 THR A O 1
ATOM 683 N N . LYS A 1 94 ? -8.566 -4.819 -22.692 1.00 44.50 94 LYS A N 1
ATOM 684 C CA . LYS A 1 94 ? -7.698 -5.850 -22.075 1.00 44.50 94 LYS A CA 1
ATOM 685 C C . LYS A 1 94 ? -7.570 -5.716 -20.560 1.00 44.50 94 LYS A C 1
ATOM 687 O O . LYS A 1 94 ? -7.026 -6.606 -19.913 1.00 44.50 94 LYS A O 1
ATOM 692 N N . VAL A 1 95 ? -8.132 -4.651 -19.997 1.00 46.03 95 VAL A N 1
ATOM 693 C CA . VAL A 1 95 ? -8.325 -4.468 -18.557 1.00 46.03 95 VAL A CA 1
ATOM 694 C C . VAL A 1 95 ? -9.793 -4.126 -18.300 1.00 46.03 95 VAL A C 1
ATOM 696 O O . VAL A 1 95 ? -10.119 -3.191 -17.582 1.00 46.03 95 VAL A O 1
ATOM 699 N N . THR A 1 96 ? -10.722 -4.901 -18.870 1.00 36.94 96 THR A N 1
ATOM 700 C CA . THR A 1 96 ? -12.094 -4.947 -18.344 1.00 36.94 96 THR A CA 1
ATOM 701 C C . THR A 1 96 ? -12.116 -5.864 -17.127 1.00 36.94 96 THR A C 1
ATOM 703 O O . THR A 1 96 ? -12.741 -6.918 -17.098 1.00 36.94 96 THR A O 1
ATOM 706 N N . VAL A 1 97 ? -11.397 -5.448 -16.096 1.00 46.25 97 VAL A N 1
ATOM 707 C CA . VAL A 1 97 ? -11.872 -5.645 -14.737 1.00 46.25 97 VAL A CA 1
ATOM 708 C C . VAL A 1 97 ? -12.177 -4.228 -14.303 1.00 46.25 97 VAL A C 1
ATOM 710 O O . VAL A 1 97 ? -11.309 -3.366 -14.410 1.00 46.25 97 VAL A O 1
ATOM 713 N N . ALA A 1 98 ? -13.406 -3.950 -13.878 1.00 50.25 98 ALA A N 1
ATOM 714 C CA . ALA A 1 98 ? -13.643 -2.783 -13.048 1.00 50.25 98 ALA A CA 1
ATOM 715 C C . ALA A 1 98 ? -12.703 -2.952 -11.851 1.00 50.25 98 ALA A C 1
ATOM 717 O O . ALA A 1 98 ? -13.011 -3.725 -10.946 1.00 50.25 98 ALA A O 1
ATOM 718 N N . SER A 1 99 ? -11.497 -2.381 -11.923 1.00 57.75 99 SER A N 1
ATOM 719 C CA . SER A 1 99 ? -10.474 -2.562 -10.907 1.00 57.75 99 SER A CA 1
ATOM 720 C C . SER A 1 99 ? -10.945 -1.742 -9.730 1.00 57.75 99 SER A C 1
ATOM 722 O O . SER A 1 99 ? -10.731 -0.535 -9.636 1.00 57.75 99 SER A O 1
ATOM 724 N N . HIS A 1 100 ? -11.736 -2.411 -8.914 1.00 73.19 100 HIS A N 1
ATOM 725 C CA . HIS A 1 100 ? -12.195 -1.938 -7.644 1.00 73.19 100 HIS A CA 1
ATOM 726 C C . HIS A 1 100 ? -10.955 -1.602 -6.821 1.00 73.19 100 HIS A C 1
ATOM 728 O O . HIS A 1 100 ? -10.155 -2.480 -6.506 1.00 73.19 100 HIS A O 1
ATOM 734 N N . THR A 1 101 ? -10.737 -0.311 -6.578 1.00 88.38 101 THR A N 1
ATOM 735 C CA . THR A 1 101 ? -9.605 0.137 -5.770 1.00 88.38 101 THR A CA 1
ATOM 736 C C . THR A 1 101 ? -9.908 -0.240 -4.329 1.00 88.38 101 THR A C 1
ATOM 738 O O . THR A 1 101 ? -10.788 0.359 -3.715 1.00 88.38 101 THR A O 1
ATOM 741 N N . LEU A 1 102 ? -9.212 -1.241 -3.800 1.00 95.12 102 LEU A N 1
ATOM 742 C CA . LEU A 1 102 ? -9.347 -1.686 -2.419 1.00 95.12 102 LEU A CA 1
ATOM 743 C C . LEU A 1 102 ? -8.032 -1.417 -1.700 1.00 95.12 102 LEU A C 1
ATOM 745 O O . LEU A 1 102 ? -7.028 -2.065 -1.973 1.00 95.12 102 LEU A O 1
ATOM 749 N N . LEU A 1 103 ? -8.037 -0.455 -0.785 1.00 96.94 103 LEU A N 1
ATOM 750 C CA . LEU A 1 103 ? -6.842 -0.019 -0.070 1.00 96.94 103 LEU A CA 1
ATOM 751 C C . LEU A 1 103 ? -6.771 -0.697 1.299 1.00 96.94 103 LEU A C 1
ATOM 753 O O . LEU A 1 103 ? -7.746 -0.672 2.050 1.00 96.94 103 LEU A O 1
ATOM 757 N N . LEU A 1 104 ? -5.612 -1.242 1.667 1.00 97.56 104 LEU A N 1
ATOM 758 C CA . LEU A 1 104 ? -5.353 -1.750 3.015 1.00 97.56 104 LEU A CA 1
ATOM 759 C C . LEU A 1 104 ? -4.597 -0.707 3.838 1.00 97.56 104 LEU A C 1
ATOM 761 O O . LEU A 1 104 ? -3.419 -0.475 3.600 1.00 97.56 104 LEU A O 1
ATOM 765 N N . ALA A 1 105 ? -5.228 -0.117 4.846 1.00 97.06 105 ALA A N 1
ATOM 766 C CA . ALA A 1 105 ? -4.558 0.729 5.827 1.00 97.06 105 ALA A CA 1
ATOM 767 C C . ALA A 1 105 ? -4.088 -0.119 7.017 1.00 97.06 105 ALA A C 1
ATOM 769 O O . ALA A 1 105 ? -4.912 -0.526 7.838 1.00 97.06 105 ALA A O 1
ATOM 770 N N . ALA A 1 106 ? -2.782 -0.371 7.143 1.00 94.44 106 ALA A N 1
ATOM 771 C CA . ALA A 1 106 ? -2.238 -1.019 8.335 1.00 94.44 106 ALA A CA 1
ATOM 772 C C . ALA A 1 106 ? -1.902 0.034 9.397 1.00 94.44 106 ALA A C 1
ATOM 774 O O . ALA A 1 106 ? -1.034 0.890 9.197 1.00 94.44 106 ALA A O 1
ATOM 775 N N . VAL A 1 107 ? -2.601 -0.034 10.528 1.00 91.44 107 VAL A N 1
ATOM 776 C CA . VAL A 1 107 ? -2.545 0.973 11.593 1.00 91.44 107 VAL A CA 1
ATOM 777 C C . VAL A 1 107 ? -2.239 0.340 12.948 1.00 91.44 107 VAL A C 1
ATOM 779 O O . VAL A 1 107 ? -2.727 -0.737 13.300 1.00 91.44 107 VAL A O 1
ATOM 782 N N . ASP A 1 108 ? -1.425 1.034 13.732 1.00 85.62 108 ASP A N 1
ATOM 783 C CA . ASP A 1 108 ? -1.195 0.750 15.144 1.00 85.62 108 ASP A CA 1
ATOM 784 C C . ASP A 1 108 ? -1.984 1.741 16.019 1.00 85.62 108 ASP A C 1
ATOM 786 O O . ASP A 1 108 ? -2.828 2.491 15.526 1.00 85.62 108 ASP A O 1
ATOM 790 N N . THR A 1 109 ? -1.747 1.733 17.330 1.00 75.69 109 THR A N 1
ATOM 791 C CA . THR A 1 109 ? -2.379 2.676 18.267 1.00 75.69 109 THR A CA 1
ATOM 792 C C . THR A 1 109 ? -1.604 3.997 18.392 1.00 75.69 109 THR A C 1
ATOM 794 O O . THR A 1 109 ? -1.863 4.783 19.303 1.00 75.69 109 THR A O 1
ATOM 797 N N . SER A 1 110 ? -0.659 4.275 17.483 1.00 75.69 110 SER A N 1
ATOM 798 C CA . SER A 1 110 ? 0.173 5.484 17.514 1.00 75.69 110 SER A CA 1
ATOM 799 C C . SER A 1 110 ? -0.517 6.710 16.895 1.00 75.69 110 SER A C 1
ATOM 801 O O . SER A 1 110 ? -1.529 6.610 16.197 1.00 75.69 110 SER A O 1
ATOM 803 N N . SER A 1 111 ? 0.068 7.898 17.096 1.00 74.38 111 SER A N 1
ATOM 804 C CA . SER A 1 111 ? -0.396 9.158 16.488 1.00 74.38 111 SER A CA 1
ATOM 805 C C . SER A 1 111 ? -0.387 9.134 14.954 1.00 74.38 111 SER A C 1
ATOM 807 O O . SER A 1 111 ? -1.197 9.810 14.310 1.00 74.38 111 SER A O 1
ATOM 809 N N . LEU A 1 112 ? 0.482 8.316 14.355 1.00 81.94 112 LEU A N 1
ATOM 810 C CA . LEU A 1 112 ? 0.628 8.203 12.909 1.00 81.94 112 LEU A CA 1
ATOM 811 C C . LEU A 1 112 ? -0.562 7.496 12.247 1.00 81.94 112 LEU A C 1
ATOM 813 O O . LEU A 1 112 ? -0.833 7.736 11.069 1.00 81.94 112 LEU A O 1
ATOM 817 N N . ALA A 1 113 ? -1.332 6.705 13.002 1.00 87.25 113 ALA A N 1
ATOM 818 C CA . ALA A 1 113 ? -2.550 6.065 12.508 1.00 87.25 113 ALA A CA 1
ATOM 819 C C . ALA A 1 113 ? -3.535 7.084 11.913 1.00 87.25 113 ALA A C 1
ATOM 821 O O . ALA A 1 113 ? -4.133 6.836 10.869 1.00 87.25 113 ALA A O 1
ATOM 822 N N . THR A 1 114 ? -3.642 8.274 12.513 1.00 90.31 114 THR A N 1
ATOM 823 C CA . THR A 1 114 ? -4.504 9.353 12.003 1.00 90.31 114 THR A CA 1
ATOM 824 C C . THR A 1 114 ? -4.060 9.827 10.619 1.00 90.31 114 THR A C 1
ATOM 826 O O . THR A 1 114 ? -4.894 10.043 9.739 1.00 90.31 114 THR A O 1
ATOM 829 N N . HIS A 1 115 ? -2.751 9.956 10.401 1.00 90.44 115 HIS A N 1
ATOM 830 C CA . HIS A 1 115 ? -2.190 10.371 9.116 1.00 90.44 115 HIS A CA 1
ATOM 831 C C . HIS A 1 115 ? -2.403 9.303 8.043 1.00 90.44 115 HIS A C 1
ATOM 833 O O . HIS A 1 115 ? -2.825 9.628 6.934 1.00 90.44 115 HIS A O 1
ATOM 839 N N . VAL A 1 116 ? -2.190 8.029 8.388 1.00 93.38 116 VAL A N 1
ATOM 840 C CA . VAL A 1 116 ? -2.467 6.893 7.496 1.00 93.38 116 VAL A CA 1
ATOM 841 C C . VAL A 1 116 ? -3.943 6.870 7.102 1.00 93.38 116 VAL A C 1
ATOM 843 O O . VAL A 1 116 ? -4.251 6.856 5.912 1.00 93.38 116 VAL A O 1
ATOM 846 N N . LEU A 1 117 ? -4.857 6.945 8.075 1.00 94.62 117 LEU A N 1
ATOM 847 C CA . LEU A 1 117 ? -6.302 6.949 7.824 1.00 94.62 117 LEU A CA 1
ATOM 848 C C . LEU A 1 117 ? -6.733 8.138 6.960 1.00 94.62 117 LEU A C 1
ATOM 850 O O . LEU A 1 117 ? -7.509 7.958 6.027 1.00 94.62 117 LEU A O 1
ATOM 854 N N . THR A 1 118 ? -6.205 9.335 7.226 1.00 94.12 118 THR A N 1
ATOM 855 C CA . THR A 1 118 ? -6.502 10.535 6.426 1.00 94.12 118 THR A CA 1
ATOM 856 C C . THR A 1 118 ? -6.007 10.371 4.991 1.00 94.12 118 THR A C 1
ATOM 858 O O . THR A 1 118 ? -6.739 10.648 4.043 1.00 94.12 118 THR A O 1
ATOM 861 N N . LYS A 1 119 ? -4.785 9.855 4.811 1.00 94.56 119 LYS A N 1
ATOM 862 C CA . LYS A 1 119 ? -4.215 9.638 3.481 1.00 94.56 119 LYS A CA 1
ATOM 863 C C . LYS A 1 119 ? -4.996 8.592 2.692 1.00 94.56 119 LYS A C 1
ATOM 865 O O . LYS A 1 119 ? -5.272 8.806 1.514 1.00 94.56 119 LYS A O 1
ATOM 870 N N . VAL A 1 120 ? -5.366 7.485 3.333 1.00 96.06 120 VAL A N 1
ATOM 871 C CA . VAL A 1 120 ? -6.193 6.442 2.715 1.00 96.06 120 VAL A CA 1
ATOM 872 C C . VAL A 1 120 ? -7.576 6.981 2.370 1.00 96.06 120 VAL A C 1
ATOM 874 O O . VAL A 1 120 ? -8.067 6.693 1.283 1.00 96.06 120 VAL A O 1
ATOM 877 N N . ALA A 1 121 ? -8.172 7.816 3.225 1.00 95.81 121 ALA A N 1
ATOM 878 C CA . ALA A 1 121 ? -9.444 8.467 2.930 1.00 95.81 121 ALA A CA 1
ATOM 879 C C . ALA A 1 121 ? -9.360 9.322 1.656 1.00 95.81 121 ALA A C 1
ATOM 881 O O . ALA A 1 121 ? -10.208 9.218 0.771 1.00 95.81 121 ALA A O 1
ATOM 882 N N . ASP A 1 122 ? -8.305 10.127 1.526 1.00 95.06 122 ASP A N 1
ATOM 883 C CA . ASP A 1 122 ? -8.090 10.959 0.342 1.00 95.06 122 ASP A CA 1
ATOM 884 C C . ASP A 1 122 ? -7.870 10.130 -0.926 1.00 95.06 122 ASP A C 1
ATOM 886 O O . ASP A 1 122 ? -8.395 10.476 -1.987 1.00 95.06 122 ASP A O 1
ATOM 890 N N . LEU A 1 123 ? -7.107 9.038 -0.835 1.00 93.69 123 LEU A N 1
ATOM 891 C CA . LEU A 1 123 ? -6.889 8.127 -1.959 1.00 93.69 123 LEU A CA 1
ATOM 892 C C . LEU A 1 123 ? -8.187 7.424 -2.366 1.00 93.69 123 LEU A C 1
ATOM 894 O O . LEU A 1 123 ? -8.515 7.400 -3.554 1.00 93.69 123 LEU A O 1
ATOM 898 N N . ALA A 1 124 ? -8.959 6.924 -1.401 1.00 94.44 124 ALA A N 1
ATOM 899 C CA . ALA A 1 124 ? -10.242 6.276 -1.644 1.00 94.44 124 ALA A CA 1
ATOM 900 C C . ALA A 1 124 ? -11.250 7.237 -2.293 1.00 94.44 124 ALA A C 1
ATOM 902 O O . ALA A 1 124 ? -11.862 6.883 -3.297 1.00 94.44 124 ALA A O 1
ATOM 903 N N . ARG A 1 125 ? -11.363 8.487 -1.816 1.00 92.94 125 ARG A N 1
ATOM 904 C CA . ARG A 1 125 ? -12.239 9.506 -2.432 1.00 92.94 125 ARG A CA 1
ATOM 905 C C . ARG A 1 125 ? -11.864 9.802 -3.880 1.00 92.94 125 ARG A C 1
ATOM 907 O O . ARG A 1 125 ? -12.738 9.920 -4.731 1.00 92.94 125 ARG A O 1
ATOM 914 N N . ARG A 1 126 ? -10.565 9.924 -4.168 1.00 92.44 126 ARG A N 1
ATOM 915 C CA . ARG A 1 126 ? -10.062 10.234 -5.520 1.00 92.44 126 ARG A CA 1
ATOM 916 C C . ARG A 1 126 ? -10.241 9.077 -6.500 1.00 92.44 126 ARG A C 1
ATOM 918 O O . ARG A 1 126 ? -10.386 9.321 -7.692 1.00 92.44 126 ARG A O 1
ATOM 925 N N . SER A 1 127 ? -10.210 7.846 -6.001 1.00 88.50 127 SER A N 1
ATOM 926 C CA . SER A 1 127 ? -10.288 6.619 -6.803 1.00 88.50 127 SER A CA 1
ATOM 927 C C . SER A 1 127 ? -11.663 5.946 -6.780 1.00 88.50 127 SER A C 1
ATOM 929 O O . SER A 1 127 ? -11.835 4.917 -7.430 1.00 88.50 127 SER A O 1
ATOM 931 N N . ASN A 1 128 ? -12.635 6.503 -6.044 1.00 88.44 128 ASN A N 1
ATOM 932 C CA . ASN A 1 128 ? -13.911 5.852 -5.727 1.00 88.44 128 ASN A CA 1
ATOM 933 C C . ASN A 1 128 ? -13.719 4.430 -5.143 1.00 88.44 128 ASN A C 1
ATOM 935 O O . ASN A 1 128 ? -14.421 3.485 -5.510 1.00 88.44 128 ASN A O 1
ATOM 939 N N . GLY A 1 129 ? -12.709 4.286 -4.280 1.00 92.25 129 GLY A N 1
ATOM 940 C CA . GLY A 1 129 ? -12.258 3.020 -3.707 1.00 92.25 129 GLY A CA 1
ATOM 941 C C . GLY A 1 129 ? -12.900 2.653 -2.367 1.00 92.25 129 GLY A C 1
ATOM 942 O O . GLY A 1 129 ? -13.557 3.463 -1.711 1.00 92.25 129 GLY A O 1
ATOM 943 N N . GLU A 1 130 ? -12.676 1.411 -1.954 1.00 95.38 130 GLU A N 1
ATOM 944 C CA . GLU A 1 130 ? -12.992 0.881 -0.628 1.00 95.38 130 GLU A CA 1
ATOM 945 C C . GLU A 1 130 ? -11.737 0.773 0.238 1.00 95.38 130 GLU A C 1
ATOM 947 O O . GLU A 1 130 ? -10.607 0.765 -0.255 1.00 95.38 130 GLU A O 1
ATOM 952 N N . VAL A 1 131 ? -11.940 0.673 1.550 1.00 97.44 131 VAL A N 1
ATOM 953 C CA . VAL A 1 131 ? -10.846 0.643 2.521 1.00 97.44 131 VAL A CA 1
ATOM 954 C C . VAL A 1 131 ? -11.007 -0.516 3.497 1.00 97.44 131 VAL A C 1
ATOM 956 O O . VAL A 1 131 ? -12.021 -0.635 4.181 1.00 97.44 131 VAL A O 1
ATOM 959 N N . ILE A 1 132 ? -9.964 -1.320 3.654 1.00 97.50 132 ILE A N 1
ATOM 960 C CA . ILE A 1 132 ? -9.809 -2.219 4.797 1.00 97.50 132 ILE A CA 1
ATOM 961 C C . ILE A 1 132 ? -8.823 -1.572 5.756 1.00 97.50 132 ILE A C 1
ATOM 963 O O . ILE A 1 132 ? -7.680 -1.301 5.407 1.00 97.50 132 ILE A O 1
ATOM 967 N N . VAL A 1 133 ? -9.253 -1.336 6.987 1.00 97.19 133 VAL A N 1
ATOM 968 C CA . VAL A 1 133 ? -8.378 -0.901 8.072 1.00 97.19 133 VAL A CA 1
ATOM 969 C C . VAL A 1 133 ? -7.994 -2.125 8.886 1.00 97.19 133 VAL A C 1
ATOM 971 O O . VAL A 1 133 ? -8.858 -2.780 9.466 1.00 97.19 133 VAL A O 1
ATOM 974 N N . LEU A 1 134 ? -6.702 -2.437 8.921 1.00 96.12 134 LEU A N 1
ATOM 975 C CA . LEU A 1 134 ? -6.147 -3.586 9.622 1.00 96.12 134 LEU A CA 1
ATOM 976 C C . LEU A 1 134 ? -5.360 -3.135 10.847 1.00 96.12 134 LEU A C 1
ATOM 978 O O . LEU A 1 134 ? -4.411 -2.357 10.741 1.00 96.12 134 LEU A O 1
ATOM 982 N N . HIS A 1 135 ? -5.711 -3.699 11.998 1.00 93.25 135 HIS A N 1
ATOM 983 C CA . HIS A 1 135 ? -4.941 -3.571 13.226 1.00 93.25 135 HIS A CA 1
ATOM 984 C C . HIS A 1 135 ? -4.446 -4.943 13.697 1.00 93.25 135 HIS A C 1
ATOM 986 O O . HIS A 1 135 ? -5.233 -5.874 13.881 1.00 93.25 135 HIS A O 1
ATOM 992 N N . VAL A 1 136 ? -3.135 -5.075 13.909 1.00 90.31 136 VAL A N 1
ATOM 993 C CA . VAL A 1 136 ? -2.535 -6.305 14.444 1.00 90.31 136 VAL A CA 1
ATOM 994 C C . VAL A 1 136 ? -2.343 -6.151 15.950 1.00 90.31 136 VAL A C 1
ATOM 996 O O . VAL A 1 136 ? -1.562 -5.315 16.400 1.00 90.31 136 VAL A O 1
ATOM 999 N N . ILE A 1 137 ? -3.056 -6.962 16.730 1.00 85.69 137 ILE A N 1
ATOM 1000 C CA . ILE A 1 137 ? -3.048 -6.913 18.193 1.00 85.69 137 ILE A CA 1
ATOM 1001 C C . ILE A 1 137 ? -1.716 -7.474 18.704 1.00 85.69 137 ILE A C 1
ATOM 1003 O O . ILE A 1 137 ? -1.443 -8.668 18.570 1.00 85.69 137 ILE A O 1
ATOM 1007 N N . THR A 1 138 ? -0.906 -6.617 19.326 1.00 74.75 138 THR A N 1
ATOM 1008 C CA . THR A 1 138 ? 0.316 -6.999 20.059 1.00 74.75 138 THR A CA 1
ATOM 1009 C C . THR A 1 138 ? 0.082 -7.080 21.565 1.00 74.75 138 THR A C 1
ATOM 1011 O O . THR A 1 138 ? 0.550 -8.014 22.209 1.00 74.75 138 THR A O 1
ATOM 1014 N N . THR A 1 139 ? -0.706 -6.152 22.112 1.00 69.38 139 THR A N 1
ATOM 1015 C CA . THR A 1 139 ? -1.120 -6.120 23.519 1.00 69.38 139 THR A CA 1
ATOM 1016 C C . THR A 1 139 ? -2.632 -5.932 23.567 1.00 69.38 139 THR A C 1
ATOM 1018 O O . THR A 1 139 ? -3.171 -5.051 22.901 1.00 69.38 139 THR A O 1
ATOM 1021 N N . SER A 1 140 ? -3.343 -6.767 24.328 1.00 62.81 140 SER A N 1
ATOM 1022 C CA . SER A 1 140 ? -4.814 -6.751 24.396 1.00 62.81 140 SER A CA 1
ATOM 1023 C C . SER A 1 140 ? -5.344 -5.558 25.206 1.00 62.81 140 SER A C 1
ATOM 1025 O O . SER A 1 140 ? -5.904 -5.742 26.284 1.00 62.81 140 SER A O 1
ATOM 1027 N N . ASN A 1 141 ? -5.180 -4.330 24.703 1.00 69.19 141 ASN A N 1
ATOM 1028 C CA . ASN A 1 141 ? -5.772 -3.134 25.300 1.00 69.19 141 ASN A CA 1
ATOM 1029 C C . ASN A 1 141 ? -7.068 -2.750 24.564 1.00 69.19 141 ASN A C 1
ATOM 1031 O O . ASN A 1 141 ? -7.074 -1.972 23.611 1.00 69.19 141 ASN A O 1
ATOM 1035 N N . GLN A 1 142 ? -8.197 -3.308 25.011 1.00 74.94 142 GLN A N 1
ATOM 1036 C CA . GLN A 1 142 ? -9.522 -3.025 24.444 1.00 74.94 142 GLN A CA 1
ATOM 1037 C C . GLN A 1 142 ? -9.897 -1.532 24.290 1.00 74.94 142 GLN A C 1
ATOM 1039 O O . GLN A 1 142 ? -10.539 -1.210 23.285 1.00 74.94 142 GLN A O 1
ATOM 1044 N N . PRO A 1 143 ? -9.567 -0.606 25.219 1.00 80.19 143 PRO A N 1
ATOM 1045 C CA . PRO A 1 143 ? -9.900 0.809 25.040 1.00 80.19 143 PRO A CA 1
ATOM 1046 C C . PRO A 1 143 ? -9.200 1.453 23.836 1.00 80.19 143 PRO A C 1
ATOM 1048 O O . PRO A 1 143 ? -9.842 2.217 23.117 1.00 80.19 143 PRO A O 1
ATOM 1051 N N . GLU A 1 144 ? -7.937 1.113 23.564 1.00 80.69 144 GLU A N 1
ATOM 1052 C CA . GLU A 1 144 ? -7.190 1.683 22.432 1.00 80.69 144 GLU A CA 1
ATOM 1053 C C . GLU A 1 144 ? -7.767 1.224 21.088 1.00 80.69 144 GLU A C 1
ATOM 1055 O O . GLU A 1 144 ? -7.986 2.036 20.188 1.00 80.69 144 GLU A O 1
ATOM 1060 N N . VAL A 1 145 ? -8.117 -0.062 20.973 1.00 84.75 145 VAL A N 1
ATOM 1061 C CA . VAL A 1 145 ? -8.751 -0.605 19.760 1.00 84.75 145 VAL A CA 1
ATOM 1062 C C . VAL A 1 145 ? -10.106 0.062 19.506 1.00 84.75 145 VAL A C 1
ATOM 1064 O O . VAL A 1 145 ? -10.415 0.433 18.373 1.00 84.75 145 VAL A O 1
ATOM 1067 N N . LYS A 1 146 ? -10.909 0.286 20.559 1.00 87.12 146 LYS A N 1
ATOM 1068 C CA . LYS A 1 146 ? -12.187 1.012 20.445 1.00 87.12 146 LYS A CA 1
ATOM 1069 C C . LYS A 1 146 ? -11.990 2.456 19.991 1.00 87.12 146 LYS A C 1
ATOM 1071 O O . LYS A 1 146 ? -12.774 2.953 19.182 1.00 87.12 146 LYS A O 1
ATOM 1076 N N . GLN A 1 147 ? -10.960 3.134 20.493 1.00 88.38 147 GLN A N 1
ATOM 1077 C CA . GLN A 1 147 ? -10.629 4.491 20.065 1.00 88.38 147 GLN A CA 1
ATOM 1078 C C . GLN A 1 147 ? -10.269 4.529 18.575 1.00 88.38 147 GLN A C 1
ATOM 1080 O O . GLN A 1 147 ? -10.833 5.341 17.840 1.00 88.38 147 GLN A O 1
ATOM 1085 N N . LEU A 1 148 ? -9.419 3.610 18.118 1.00 89.06 148 LEU A N 1
ATOM 1086 C CA . LEU A 1 148 ? -9.009 3.512 16.718 1.00 89.06 148 LEU A CA 1
ATOM 1087 C C . LEU A 1 148 ? -10.187 3.184 15.788 1.00 89.06 148 LEU A C 1
ATOM 1089 O O . LEU A 1 148 ? -10.334 3.775 14.715 1.00 89.06 148 LEU A O 1
ATOM 1093 N N . GLN A 1 149 ? -11.090 2.304 16.224 1.00 90.94 149 GLN A N 1
ATOM 1094 C CA . GLN A 1 149 ? -12.316 1.997 15.490 1.00 90.94 149 GLN A CA 1
ATOM 1095 C C . GLN A 1 149 ? -13.239 3.225 15.382 1.00 90.94 149 GLN A C 1
ATOM 1097 O O . GLN A 1 149 ? -13.809 3.487 14.322 1.00 90.94 149 GLN A O 1
ATOM 1102 N N . ASN A 1 150 ? -13.367 4.015 16.452 1.00 91.81 150 ASN A N 1
ATOM 1103 C CA . ASN A 1 150 ? -14.140 5.259 16.433 1.00 91.81 150 ASN A CA 1
ATOM 1104 C C . ASN A 1 150 ? -13.505 6.323 15.526 1.00 91.81 150 ASN A C 1
ATOM 1106 O O . ASN A 1 150 ? -14.224 7.013 14.804 1.00 91.81 150 ASN A O 1
ATOM 1110 N N . GLN A 1 151 ? -12.175 6.448 15.532 1.00 91.69 151 GLN A N 1
ATOM 1111 C CA . GLN A 1 151 ? -11.449 7.334 14.617 1.00 91.69 151 GLN A CA 1
ATOM 1112 C C . GLN A 1 151 ? -11.651 6.915 13.159 1.00 91.69 151 GLN A C 1
ATOM 1114 O O . GLN A 1 151 ? -11.965 7.759 12.325 1.00 91.69 151 GLN A O 1
ATOM 1119 N N . THR A 1 152 ? -11.565 5.614 12.873 1.00 94.38 152 THR A N 1
ATOM 1120 C CA . THR A 1 152 ? -11.822 5.052 11.540 1.00 94.38 152 THR A CA 1
ATOM 1121 C C . THR A 1 152 ? -13.215 5.431 11.043 1.00 94.38 152 THR A C 1
ATOM 1123 O O . THR A 1 152 ? -13.345 6.020 9.973 1.00 94.38 152 THR A O 1
ATOM 1126 N N . LYS A 1 153 ? -14.250 5.199 11.864 1.00 94.12 153 LYS A N 1
ATOM 1127 C CA . LYS A 1 153 ? -15.635 5.570 11.530 1.00 94.12 153 LYS A CA 1
ATOM 1128 C C . LYS A 1 153 ? -15.797 7.062 11.240 1.00 94.12 153 LYS A C 1
ATOM 1130 O O . LYS A 1 153 ? -16.587 7.428 10.381 1.00 94.12 153 LYS A O 1
ATOM 1135 N N . ARG A 1 154 ? -15.077 7.924 11.967 1.00 94.50 154 ARG A N 1
ATOM 1136 C CA . ARG A 1 154 ? -15.129 9.381 11.773 1.00 94.50 154 ARG A CA 1
ATOM 1137 C C . ARG A 1 154 ? -14.385 9.855 10.530 1.00 94.50 154 ARG A C 1
ATOM 1139 O O . ARG A 1 154 ? -14.806 10.843 9.956 1.00 94.50 154 ARG A O 1
ATOM 1146 N N . LEU A 1 155 ? -13.278 9.224 10.146 1.00 93.50 155 LEU A N 1
ATOM 1147 C CA . LEU A 1 155 ? -12.473 9.663 8.997 1.00 93.50 155 LEU A CA 1
ATOM 1148 C C . LEU A 1 155 ? -12.957 9.069 7.669 1.00 93.50 155 LEU A C 1
ATOM 1150 O O . LEU A 1 155 ? -12.759 9.685 6.623 1.00 93.50 155 LEU A O 1
ATOM 1154 N N . LEU A 1 156 ? -13.599 7.899 7.729 1.00 94.81 156 LEU A N 1
ATOM 1155 C CA . LEU A 1 156 ? -14.090 7.137 6.579 1.00 94.81 156 LEU A CA 1
ATOM 1156 C C . LEU A 1 156 ? -15.627 7.089 6.508 1.00 94.81 156 LEU A C 1
ATOM 1158 O O . LEU A 1 156 ? -16.178 6.169 5.913 1.00 94.81 156 LEU A O 1
ATOM 1162 N N . LEU A 1 157 ? -16.340 8.040 7.125 1.00 93.31 157 LEU A N 1
ATOM 1163 C CA . LEU A 1 157 ? -17.813 8.039 7.173 1.00 93.31 157 LEU A CA 1
ATOM 1164 C C . LEU A 1 157 ? -18.480 8.024 5.785 1.00 93.31 157 LEU A C 1
ATOM 1166 O O . LEU A 1 157 ? -19.591 7.524 5.636 1.00 93.31 157 LEU A O 1
ATOM 1170 N N . ASP A 1 158 ? -17.802 8.589 4.791 1.00 93.25 158 ASP A N 1
ATOM 1171 C CA . ASP A 1 158 ? -18.241 8.760 3.410 1.00 93.25 158 ASP A CA 1
ATOM 1172 C C . ASP A 1 158 ? -17.659 7.693 2.468 1.00 93.25 158 ASP A C 1
ATOM 1174 O O . ASP A 1 158 ? -17.863 7.750 1.258 1.00 93.25 158 ASP A O 1
ATOM 1178 N N . ILE A 1 159 ? -16.937 6.711 3.017 1.00 94.62 159 ILE A N 1
ATOM 1179 C CA . ILE A 1 159 ? -16.212 5.680 2.274 1.00 94.62 159 ILE A CA 1
ATOM 1180 C C . ILE A 1 159 ? -16.665 4.304 2.765 1.00 94.62 159 ILE A C 1
ATOM 1182 O O . ILE A 1 159 ? -16.772 4.046 3.967 1.00 94.62 159 ILE A O 1
ATOM 1186 N N . ARG A 1 160 ? -16.897 3.379 1.832 1.00 94.12 160 ARG A N 1
ATOM 1187 C CA . ARG A 1 160 ? -17.143 1.971 2.164 1.00 94.12 160 ARG A CA 1
ATOM 1188 C C . ARG A 1 160 ? -15.882 1.382 2.794 1.00 94.12 160 ARG A C 1
ATOM 1190 O O . ARG A 1 160 ? -14.833 1.330 2.152 1.00 94.12 160 ARG A O 1
ATOM 1197 N N . HIS A 1 161 ? -15.981 0.982 4.060 1.00 96.00 161 HIS A N 1
ATOM 1198 C CA . HIS A 1 161 ? -14.832 0.496 4.808 1.00 96.00 161 HIS A CA 1
ATOM 1199 C C . HIS A 1 161 ? -15.160 -0.672 5.738 1.00 96.00 161 HIS A C 1
ATOM 1201 O O . HIS A 1 161 ? -16.266 -0.782 6.270 1.00 96.00 161 HIS A O 1
ATOM 1207 N N . GLN A 1 162 ? -14.153 -1.508 5.980 1.00 95.12 162 GLN A N 1
ATOM 1208 C CA . GLN A 1 162 ? -14.172 -2.584 6.966 1.00 95.12 162 GLN A CA 1
ATOM 1209 C C . GLN A 1 162 ? -13.012 -2.401 7.947 1.00 95.12 162 GLN A C 1
ATOM 1211 O O . GLN A 1 162 ? -11.911 -2.034 7.552 1.00 95.12 162 GLN A O 1
ATOM 1216 N N . PHE A 1 163 ? -13.246 -2.673 9.231 1.00 94.75 163 PHE A N 1
ATOM 1217 C CA . PHE A 1 163 ? -12.198 -2.692 10.253 1.00 94.75 163 PHE A CA 1
ATOM 1218 C C . PHE A 1 163 ? -11.938 -4.137 10.684 1.00 94.75 163 PHE A C 1
ATOM 1220 O O . PHE A 1 163 ? -12.866 -4.818 11.126 1.00 94.75 163 PHE A O 1
ATOM 1227 N N . ILE A 1 164 ? -10.699 -4.602 10.548 1.00 93.94 164 ILE A N 1
ATOM 1228 C CA . ILE A 1 164 ? -10.273 -5.974 10.836 1.00 93.94 164 ILE A CA 1
ATOM 1229 C C . ILE A 1 164 ? -9.189 -5.943 11.911 1.00 93.94 164 ILE A C 1
ATOM 1231 O O . ILE A 1 164 ? -8.240 -5.162 11.848 1.00 93.94 164 ILE A O 1
ATOM 1235 N N . THR A 1 165 ? -9.316 -6.834 12.889 1.00 92.88 165 THR A N 1
ATOM 1236 C CA . THR A 1 165 ? -8.293 -7.068 13.908 1.00 92.88 165 THR A CA 1
ATOM 1237 C C . THR A 1 165 ? -7.782 -8.493 13.818 1.00 92.88 165 THR A C 1
ATOM 1239 O O . THR A 1 165 ? -8.585 -9.426 13.837 1.00 92.88 165 THR A O 1
ATOM 1242 N N . VAL A 1 166 ? -6.465 -8.668 13.777 1.00 91.94 166 VAL A N 1
ATOM 1243 C CA . VAL A 1 166 ? -5.815 -9.989 13.747 1.00 91.94 166 VAL A CA 1
ATOM 1244 C C . VAL A 1 166 ? -4.723 -10.074 14.805 1.00 91.94 166 VAL A C 1
ATOM 1246 O O . VAL A 1 166 ? -4.224 -9.059 15.281 1.00 91.94 166 VAL A O 1
ATOM 1249 N N . THR A 1 167 ? -4.335 -11.286 15.182 1.00 90.81 167 THR A N 1
ATOM 1250 C CA . THR A 1 167 ? -3.221 -11.546 16.103 1.00 90.81 167 THR A CA 1
ATOM 1251 C C . THR A 1 167 ? -2.087 -12.217 15.346 1.00 90.81 167 THR A C 1
ATOM 1253 O O . THR A 1 167 ? -2.336 -13.177 14.620 1.00 90.81 167 THR A O 1
ATOM 1256 N N . GLY A 1 168 ? -0.846 -11.774 15.543 1.00 89.06 168 GLY A N 1
ATOM 1257 C CA . GLY A 1 168 ? 0.305 -12.420 14.917 1.00 89.06 168 GLY A CA 1
ATOM 1258 C C . GLY A 1 168 ? 1.485 -11.485 14.683 1.00 89.06 168 GLY A C 1
ATOM 1259 O O . GLY A 1 168 ? 1.598 -10.413 15.274 1.00 89.06 168 GLY A O 1
ATOM 1260 N N . SER A 1 169 ? 2.388 -11.912 13.802 1.00 90.56 169 SER A N 1
ATOM 1261 C CA . SER A 1 169 ? 3.525 -11.098 13.370 1.00 90.56 169 SER A CA 1
ATOM 1262 C C . SER A 1 169 ? 3.038 -9.985 12.444 1.00 90.56 169 SER A C 1
ATOM 1264 O O . SER A 1 169 ? 2.550 -10.278 11.357 1.00 90.56 169 SER A O 1
ATOM 1266 N N . ILE A 1 170 ? 3.206 -8.722 12.861 1.00 91.56 170 ILE A N 1
ATOM 1267 C CA . ILE A 1 170 ? 2.660 -7.549 12.155 1.00 91.56 170 ILE A CA 1
ATOM 1268 C C . ILE A 1 170 ? 2.955 -7.578 10.645 1.00 91.56 170 ILE A C 1
ATOM 1270 O O . ILE A 1 170 ? 1.999 -7.537 9.875 1.00 91.56 170 ILE A O 1
ATOM 1274 N N . PRO A 1 171 ? 4.213 -7.720 10.177 1.00 93.06 171 PRO A N 1
ATOM 1275 C CA . PRO A 1 171 ? 4.487 -7.687 8.740 1.00 93.06 171 PRO A CA 1
ATOM 1276 C C . PRO A 1 171 ? 3.850 -8.860 7.987 1.00 93.06 171 PRO A C 1
ATOM 1278 O O . PRO A 1 171 ? 3.302 -8.674 6.905 1.00 93.06 171 PRO A O 1
ATOM 1281 N N . LYS A 1 172 ? 3.879 -10.064 8.578 1.00 94.31 172 LYS A N 1
ATOM 1282 C CA . LYS A 1 172 ? 3.311 -11.271 7.959 1.00 94.31 172 LYS A CA 1
ATOM 1283 C C . LYS A 1 172 ? 1.797 -11.172 7.831 1.00 94.31 172 LYS A C 1
ATOM 1285 O O . LYS A 1 172 ? 1.262 -11.501 6.781 1.00 94.31 172 LYS A O 1
ATOM 1290 N N . GLU A 1 173 ? 1.124 -10.699 8.876 1.00 95.75 173 GLU A N 1
ATOM 1291 C CA . GLU A 1 173 ? -0.328 -10.531 8.870 1.00 95.75 173 GLU A CA 1
ATOM 1292 C C . GLU A 1 173 ? -0.774 -9.429 7.905 1.00 95.75 173 GLU A C 1
ATOM 1294 O O . GLU A 1 173 ? -1.769 -9.615 7.211 1.00 95.75 173 GLU A O 1
ATOM 1299 N N . ILE A 1 174 ? -0.021 -8.327 7.790 1.00 95.88 174 ILE A N 1
ATOM 1300 C CA . ILE A 1 174 ? -0.301 -7.279 6.795 1.00 95.88 174 ILE A CA 1
ATOM 1301 C C . ILE A 1 174 ? -0.283 -7.865 5.382 1.00 95.88 174 ILE A C 1
ATOM 1303 O O . ILE A 1 174 ? -1.261 -7.718 4.654 1.00 95.88 174 ILE A O 1
ATOM 1307 N N . VAL A 1 175 ? 0.795 -8.558 5.002 1.00 96.44 175 VAL A N 1
ATOM 1308 C CA . VAL A 1 175 ? 0.922 -9.132 3.652 1.00 96.44 175 VAL A CA 1
ATOM 1309 C C . VAL A 1 175 ? -0.110 -10.240 3.422 1.00 96.44 175 VAL A C 1
ATOM 1311 O O . VAL A 1 175 ? -0.727 -10.281 2.360 1.00 96.44 175 VAL A O 1
ATOM 1314 N N . ARG A 1 176 ? -0.362 -11.094 4.425 1.00 96.00 176 ARG A N 1
ATOM 1315 C CA . ARG A 1 176 ? -1.367 -12.165 4.351 1.00 96.00 176 ARG A CA 1
ATOM 1316 C C . ARG A 1 176 ? -2.760 -11.609 4.067 1.00 96.00 176 ARG A C 1
ATOM 1318 O O . ARG A 1 176 ? -3.396 -12.048 3.116 1.00 96.00 176 ARG A O 1
ATOM 1325 N N . ILE A 1 177 ? -3.213 -10.633 4.855 1.00 95.62 177 ILE A N 1
ATOM 1326 C CA . ILE A 1 177 ? -4.534 -10.008 4.693 1.00 95.62 177 ILE A CA 1
ATOM 1327 C C . ILE A 1 177 ? -4.616 -9.231 3.377 1.00 95.62 177 ILE A C 1
ATOM 1329 O O . ILE A 1 177 ? -5.636 -9.300 2.695 1.00 95.62 177 ILE A O 1
ATOM 1333 N N . ALA A 1 178 ? -3.542 -8.543 2.981 1.00 95.00 178 ALA A N 1
ATOM 1334 C CA . ALA A 1 178 ? -3.484 -7.848 1.700 1.00 95.00 178 ALA A CA 1
ATOM 1335 C C . ALA A 1 178 ? -3.725 -8.803 0.518 1.00 95.00 178 ALA A C 1
ATOM 1337 O O . ALA A 1 178 ? -4.520 -8.506 -0.372 1.00 95.00 178 ALA A O 1
ATOM 1338 N N . GLN A 1 179 ? -3.082 -9.972 0.532 1.00 94.12 179 GLN A N 1
ATOM 1339 C CA . GLN A 1 179 ? -3.252 -10.996 -0.500 1.00 94.12 179 GLN A CA 1
ATOM 1340 C C . GLN A 1 179 ? -4.619 -11.683 -0.429 1.00 94.12 179 GLN A C 1
ATOM 1342 O O . GLN A 1 179 ? -5.252 -11.881 -1.462 1.00 94.12 179 GLN A O 1
ATOM 1347 N N . GLU A 1 180 ? -5.079 -12.028 0.776 1.00 93.94 180 GLU A N 1
ATOM 1348 C CA . GLU A 1 180 ? -6.364 -12.699 1.009 1.00 93.94 180 GLU A CA 1
ATOM 1349 C C . GLU A 1 180 ? -7.538 -11.865 0.483 1.00 93.94 180 GLU A C 1
ATOM 1351 O O . GLU A 1 180 ? -8.421 -12.391 -0.193 1.00 93.94 180 GLU A O 1
ATOM 1356 N N . HIS A 1 181 ? -7.506 -10.553 0.724 1.00 91.94 181 HIS A N 1
ATOM 1357 C CA . HIS A 1 181 ? -8.526 -9.617 0.254 1.00 91.94 181 HIS A CA 1
ATOM 1358 C C . HIS A 1 181 ? -8.249 -9.040 -1.141 1.00 91.94 181 HIS A C 1
ATOM 1360 O O . HIS A 1 181 ? -9.054 -8.249 -1.622 1.00 91.94 181 HIS A O 1
ATOM 1366 N N . GLN A 1 182 ? -7.144 -9.427 -1.790 1.00 92.38 182 GLN A N 1
ATOM 1367 C CA . GLN A 1 182 ? -6.741 -8.935 -3.115 1.00 92.38 182 GLN A CA 1
ATOM 1368 C C . GLN A 1 182 ? -6.723 -7.400 -3.200 1.00 92.38 182 GLN A C 1
ATOM 1370 O O . GLN A 1 182 ? -7.233 -6.801 -4.146 1.00 92.38 182 GLN A O 1
ATOM 1375 N N . VAL A 1 183 ? -6.154 -6.759 -2.178 1.00 94.69 183 VAL A N 1
ATOM 1376 C CA . VAL A 1 183 ? -6.070 -5.295 -2.107 1.00 94.69 183 VAL A CA 1
ATOM 1377 C C . VAL A 1 183 ? -5.127 -4.764 -3.189 1.00 94.69 183 VAL A C 1
ATOM 1379 O O . VAL A 1 183 ? -4.158 -5.428 -3.565 1.00 94.69 183 VAL A O 1
ATOM 1382 N N . THR A 1 184 ? -5.396 -3.560 -3.686 1.00 94.81 184 THR A N 1
ATOM 1383 C CA . THR A 1 184 ? -4.592 -2.933 -4.743 1.00 94.81 184 THR A CA 1
ATOM 1384 C C . THR A 1 184 ? -3.335 -2.277 -4.189 1.00 94.81 184 THR A C 1
ATOM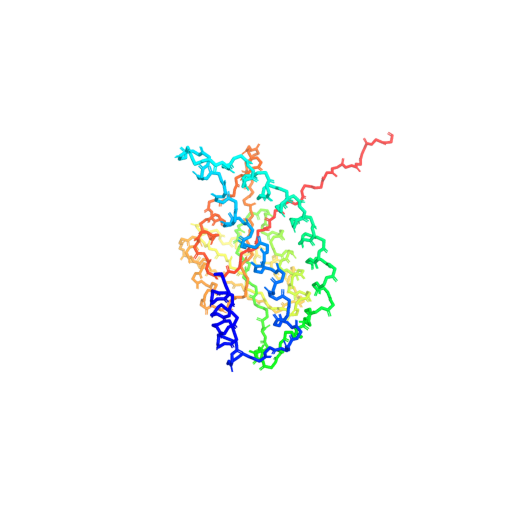 1386 O O . THR A 1 184 ? -2.294 -2.311 -4.840 1.00 94.81 184 THR A O 1
ATOM 1389 N N . ASP A 1 185 ? -3.414 -1.725 -2.975 1.00 96.19 185 ASP A N 1
ATOM 1390 C CA . ASP A 1 185 ? -2.321 -1.003 -2.331 1.00 96.19 185 ASP A CA 1
ATOM 1391 C C . ASP A 1 185 ? -2.354 -1.204 -0.813 1.00 96.19 185 ASP A C 1
ATOM 1393 O O . ASP A 1 185 ? -3.416 -1.214 -0.183 1.00 96.19 185 ASP A O 1
ATOM 1397 N N . ILE A 1 186 ? -1.172 -1.303 -0.210 1.00 97.19 186 ILE A N 1
ATOM 1398 C CA . ILE A 1 186 ? -0.977 -1.330 1.239 1.00 97.19 186 ILE A CA 1
ATOM 1399 C C . ILE A 1 186 ? -0.467 0.039 1.679 1.00 97.19 186 ILE A C 1
ATOM 1401 O O . ILE A 1 186 ? 0.601 0.474 1.266 1.00 97.19 186 ILE A O 1
ATOM 1405 N N . VAL A 1 187 ? -1.188 0.715 2.563 1.00 96.12 187 VAL A N 1
ATOM 1406 C CA . VAL A 1 187 ? -0.790 1.999 3.136 1.00 96.12 187 VAL A CA 1
ATOM 1407 C C . VAL A 1 187 ? -0.363 1.802 4.582 1.00 96.12 187 VAL A C 1
ATOM 1409 O O . VAL A 1 187 ? -1.146 1.340 5.415 1.00 96.12 187 VAL A O 1
ATOM 1412 N N . ILE A 1 188 ? 0.882 2.167 4.886 1.00 93.12 188 ILE A N 1
ATOM 1413 C CA . ILE A 1 188 ? 1.477 2.001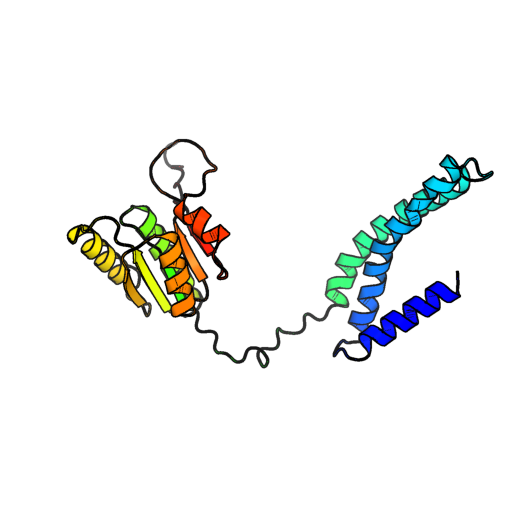 6.215 1.00 93.12 188 ILE A CA 1
ATOM 1414 C C . ILE A 1 188 ? 2.193 3.277 6.652 1.00 93.12 188 ILE A C 1
ATOM 1416 O O . ILE A 1 188 ? 2.761 4.014 5.847 1.00 93.12 188 ILE A O 1
ATOM 1420 N N . GLY A 1 189 ? 2.193 3.537 7.955 1.00 88.00 189 GLY A N 1
ATOM 1421 C CA . GLY A 1 189 ? 2.945 4.648 8.522 1.00 88.00 189 GLY A CA 1
ATOM 1422 C C . GLY A 1 189 ? 4.453 4.363 8.572 1.00 88.00 189 GLY A C 1
ATOM 1423 O O . GLY A 1 189 ? 4.881 3.253 8.898 1.00 88.00 189 GLY A O 1
ATOM 1424 N N . LYS A 1 190 ? 5.280 5.372 8.296 1.00 78.25 190 LYS A N 1
ATOM 1425 C CA . LYS A 1 190 ? 6.702 5.404 8.659 1.00 78.25 190 LYS A CA 1
ATOM 1426 C C . LYS A 1 190 ? 6.805 5.807 10.133 1.00 78.25 190 LYS A C 1
ATOM 1428 O O . LYS A 1 190 ? 6.600 6.966 10.444 1.00 78.25 190 LYS A O 1
ATOM 1433 N N . ARG A 1 191 ? 7.031 4.826 11.018 1.00 68.50 191 ARG A N 1
ATOM 1434 C CA . ARG A 1 191 ? 7.180 4.923 12.496 1.00 68.50 191 ARG A CA 1
ATOM 1435 C C . ARG A 1 191 ? 7.181 6.329 13.140 1.00 68.50 191 ARG A C 1
ATOM 1437 O O . ARG A 1 191 ? 8.007 7.167 12.802 1.00 68.50 191 ARG A O 1
ATOM 1444 N N . GLY A 1 192 ? 6.397 6.474 14.217 1.00 50.94 192 GLY A N 1
ATOM 1445 C CA . GLY A 1 192 ? 6.445 7.593 15.167 1.00 50.94 192 GLY A CA 1
ATOM 1446 C C . GLY A 1 192 ? 7.247 7.313 16.456 1.00 50.94 192 GLY A C 1
ATOM 1447 O O . GLY A 1 192 ? 7.261 6.194 16.965 1.00 50.94 192 GLY A O 1
ATOM 1448 N N . HIS A 1 193 ? 7.860 8.385 16.981 1.00 43.03 193 HIS A N 1
ATOM 1449 C CA . HIS A 1 193 ? 8.419 8.601 18.332 1.00 43.03 193 HIS A CA 1
ATOM 1450 C C . HIS A 1 193 ? 9.769 7.956 18.739 1.00 43.03 193 HIS A C 1
ATOM 1452 O O . HIS A 1 193 ? 9.837 7.218 19.718 1.00 43.03 193 HIS A O 1
ATOM 1458 N N . GLN A 1 194 ? 10.871 8.336 18.073 1.00 43.78 194 GLN A N 1
ATOM 1459 C CA . GLN A 1 194 ? 12.170 8.644 18.714 1.00 43.78 194 GLN A CA 1
ATOM 1460 C C . GLN A 1 194 ? 12.939 9.658 17.829 1.00 43.78 194 GLN A C 1
ATOM 1462 O O . GLN A 1 194 ? 13.133 9.379 16.646 1.00 43.78 194 GLN A O 1
ATOM 1467 N N . PRO A 1 195 ? 13.376 10.821 18.352 1.00 39.22 195 PRO A N 1
ATOM 1468 C CA . PRO A 1 195 ? 13.871 11.955 17.562 1.00 39.22 195 PRO A CA 1
ATOM 1469 C C . PRO A 1 195 ? 15.352 11.833 17.170 1.00 39.22 195 PRO A C 1
ATOM 1471 O O . PRO A 1 195 ? 16.111 12.790 17.289 1.00 39.22 195 PRO A O 1
ATOM 1474 N N . TRP A 1 196 ? 15.790 10.662 16.704 1.00 45.09 196 TRP A N 1
ATOM 1475 C CA . TRP A 1 196 ? 17.170 10.491 16.254 1.00 45.09 196 TRP A CA 1
ATOM 1476 C C . TRP A 1 196 ? 17.226 9.639 14.982 1.00 45.09 196 TRP A C 1
ATOM 1478 O O . TRP A 1 196 ? 16.865 8.468 14.995 1.00 45.09 196 TRP A O 1
ATOM 1488 N N . GLN A 1 197 ? 17.758 10.263 13.922 1.00 39.62 197 GLN A N 1
ATOM 1489 C CA . GLN A 1 197 ? 18.090 9.751 12.580 1.00 39.62 197 GLN A CA 1
ATOM 1490 C C . GLN A 1 197 ? 16.986 9.879 11.513 1.00 39.62 197 GLN A C 1
ATOM 1492 O O . GLN A 1 197 ? 16.126 9.022 11.339 1.00 39.62 197 GLN A O 1
ATOM 1497 N N . GLN A 1 198 ? 17.115 10.946 10.716 1.00 47.69 198 GLN A N 1
ATOM 1498 C CA . GLN A 1 198 ? 16.314 11.369 9.556 1.00 47.69 198 GLN A CA 1
ATOM 1499 C C . GLN A 1 198 ? 16.195 10.353 8.389 1.00 47.69 198 GLN A C 1
ATOM 1501 O O . GLN A 1 198 ? 15.859 10.747 7.276 1.00 47.69 198 GLN A O 1
ATOM 1506 N N . VAL A 1 199 ? 16.467 9.054 8.574 1.00 50.09 199 VAL A N 1
ATOM 1507 C CA . VAL A 1 199 ? 16.521 8.086 7.454 1.00 50.09 199 VAL A CA 1
ATOM 1508 C C . VAL A 1 199 ? 15.958 6.692 7.786 1.00 50.09 199 VAL A C 1
ATOM 1510 O O . VAL A 1 199 ? 15.842 5.859 6.891 1.00 50.09 199 VAL A O 1
ATOM 1513 N N . LEU A 1 200 ? 15.558 6.385 9.026 1.00 53.09 200 LEU A N 1
ATOM 1514 C CA . LEU A 1 200 ? 15.217 4.996 9.364 1.00 53.09 200 LEU A CA 1
ATOM 1515 C C . LEU A 1 200 ? 13.749 4.647 9.057 1.00 53.09 200 LEU A C 1
ATOM 1517 O O . LEU A 1 200 ? 12.822 5.064 9.752 1.00 53.09 200 LEU A O 1
ATOM 1521 N N . VAL A 1 201 ? 13.532 3.839 8.017 1.00 61.44 201 VAL A N 1
ATOM 1522 C CA . VAL A 1 201 ? 12.258 3.148 7.773 1.00 61.44 201 VAL A CA 1
ATOM 1523 C C . VAL A 1 201 ? 11.960 2.251 8.983 1.00 61.44 201 VAL A C 1
ATOM 1525 O O . VAL A 1 201 ? 12.833 1.537 9.473 1.00 61.44 201 VAL A O 1
ATOM 1528 N N . GLY A 1 202 ? 10.737 2.305 9.519 1.00 70.44 202 GLY A N 1
ATOM 1529 C CA . GLY A 1 202 ? 10.368 1.490 10.678 1.00 70.44 202 GLY A CA 1
ATOM 1530 C C . GLY A 1 202 ? 10.494 -0.008 10.387 1.00 70.44 202 GLY A C 1
ATOM 1531 O O . GLY A 1 202 ? 10.230 -0.432 9.271 1.00 70.44 202 GLY A O 1
ATOM 1532 N N . SER A 1 203 ? 10.846 -0.833 11.383 1.00 79.38 203 SER A N 1
ATOM 1533 C CA . SER A 1 203 ? 11.117 -2.266 11.149 1.00 79.38 203 SER A CA 1
ATOM 1534 C C . SER A 1 203 ? 9.919 -3.035 10.579 1.00 79.38 203 SER A C 1
ATOM 1536 O O . SER A 1 203 ? 10.105 -4.003 9.854 1.00 79.38 203 SER A O 1
ATOM 1538 N N . VAL A 1 204 ? 8.690 -2.602 10.887 1.00 87.56 204 VAL A N 1
ATOM 1539 C CA . VAL A 1 204 ? 7.474 -3.148 10.264 1.00 87.56 204 VAL A CA 1
ATOM 1540 C C . VAL A 1 204 ? 7.381 -2.697 8.811 1.00 87.56 204 VAL A C 1
ATOM 1542 O O . VAL A 1 204 ? 7.221 -3.532 7.929 1.00 87.56 204 VAL A O 1
ATOM 1545 N N . SER A 1 205 ? 7.524 -1.396 8.557 1.00 87.81 205 SER A N 1
ATOM 1546 C CA . SER A 1 205 ? 7.434 -0.827 7.215 1.00 87.81 205 SER A CA 1
ATOM 1547 C C . SER A 1 205 ? 8.496 -1.400 6.277 1.00 87.81 205 SER A C 1
ATOM 1549 O O . SER A 1 205 ? 8.180 -1.756 5.149 1.00 87.81 205 SER A O 1
ATOM 1551 N N . GLN A 1 206 ? 9.724 -1.577 6.765 1.00 88.38 206 GLN A N 1
ATOM 1552 C CA . GLN A 1 206 ? 10.815 -2.203 6.026 1.00 88.38 206 GLN A CA 1
ATOM 1553 C C . GLN A 1 206 ? 10.506 -3.666 5.707 1.00 88.38 206 GLN A C 1
ATOM 1555 O O . GLN A 1 206 ? 10.589 -4.065 4.552 1.00 88.38 206 GLN A O 1
ATOM 1560 N N . ALA A 1 207 ? 10.078 -4.449 6.701 1.00 90.38 207 ALA A N 1
ATOM 1561 C CA . ALA A 1 207 ? 9.735 -5.850 6.479 1.00 90.38 207 ALA A CA 1
ATOM 1562 C C . ALA A 1 207 ? 8.590 -6.015 5.465 1.00 90.38 207 ALA A C 1
ATOM 1564 O O . ALA A 1 207 ? 8.629 -6.926 4.642 1.00 90.38 207 ALA A O 1
ATOM 1565 N N . VAL A 1 208 ? 7.582 -5.135 5.492 1.00 92.94 208 VAL A N 1
ATOM 1566 C CA . VAL A 1 208 ? 6.489 -5.144 4.505 1.00 92.94 208 VAL A CA 1
ATOM 1567 C C . VAL A 1 208 ? 7.000 -4.746 3.117 1.00 92.94 208 VAL A C 1
ATOM 1569 O O . VAL A 1 208 ? 6.658 -5.415 2.152 1.00 92.94 208 VAL A O 1
ATOM 1572 N N . LEU A 1 209 ? 7.856 -3.726 2.995 1.00 92.75 209 LEU A N 1
ATOM 1573 C CA . LEU A 1 209 ? 8.457 -3.334 1.710 1.00 92.75 209 LEU A CA 1
ATOM 1574 C C . LEU A 1 209 ? 9.312 -4.442 1.087 1.00 92.75 209 LEU A C 1
ATOM 1576 O O . LEU A 1 209 ? 9.302 -4.609 -0.127 1.00 92.75 209 LEU A O 1
ATOM 1580 N N . GLU A 1 210 ? 10.045 -5.194 1.908 1.00 92.31 210 GLU A N 1
ATOM 1581 C CA . GLU A 1 210 ? 10.911 -6.284 1.445 1.00 92.31 210 GLU A CA 1
ATOM 1582 C C . GLU A 1 210 ? 10.128 -7.536 1.021 1.00 92.31 210 GLU A C 1
ATOM 1584 O O . GLU A 1 210 ? 10.627 -8.328 0.223 1.00 92.31 210 GLU A O 1
ATOM 1589 N N . THR A 1 211 ? 8.919 -7.741 1.554 1.00 92.62 211 THR A N 1
ATOM 1590 C CA . THR A 1 211 ? 8.168 -9.000 1.382 1.00 92.62 211 THR A CA 1
ATOM 1591 C C . THR A 1 211 ? 6.860 -8.863 0.608 1.00 92.62 211 THR A C 1
ATOM 1593 O O . THR A 1 211 ? 6.343 -9.871 0.125 1.00 92.62 211 THR A O 1
ATOM 1596 N N . SER A 1 212 ? 6.309 -7.655 0.477 1.00 93.44 212 SER A N 1
ATOM 1597 C CA . SER A 1 212 ? 5.018 -7.435 -0.173 1.00 93.44 212 SER A CA 1
ATOM 1598 C C . SER A 1 212 ? 5.127 -7.543 -1.698 1.00 93.44 212 SER A C 1
ATOM 1600 O O . SER A 1 212 ? 5.892 -6.799 -2.310 1.00 93.44 212 SER A O 1
ATOM 1602 N N . PRO A 1 213 ? 4.309 -8.391 -2.349 1.00 90.38 213 PRO A N 1
ATOM 1603 C CA . PRO A 1 213 ? 4.139 -8.364 -3.800 1.00 90.38 213 PRO A CA 1
ATOM 1604 C C . PRO A 1 213 ? 3.135 -7.292 -4.262 1.00 90.38 213 PRO A C 1
ATOM 1606 O O . PRO A 1 213 ? 2.947 -7.110 -5.462 1.00 90.38 213 PRO A O 1
ATOM 1609 N N . ILE A 1 214 ? 2.464 -6.619 -3.322 1.00 94.19 214 ILE A N 1
ATOM 1610 C CA . ILE A 1 214 ? 1.455 -5.578 -3.554 1.00 94.19 214 ILE A CA 1
ATOM 1611 C C . ILE A 1 214 ? 2.114 -4.207 -3.328 1.00 94.19 214 ILE A C 1
ATOM 1613 O O . ILE A 1 214 ? 2.913 -4.090 -2.390 1.00 94.19 214 ILE A O 1
ATOM 1617 N N . PRO A 1 215 ? 1.803 -3.175 -4.138 1.00 96.00 215 PRO A N 1
ATOM 1618 C CA . PRO A 1 215 ? 2.298 -1.815 -3.937 1.00 96.00 215 PRO A CA 1
ATOM 1619 C C . PRO A 1 215 ? 2.152 -1.333 -2.490 1.00 96.00 215 PRO A C 1
ATOM 1621 O O . PRO A 1 215 ? 1.109 -1.513 -1.863 1.00 96.00 215 PRO A O 1
ATOM 1624 N N . VAL A 1 216 ? 3.206 -0.705 -1.960 1.00 95.50 216 VAL A N 1
ATOM 1625 C CA . VAL A 1 216 ? 3.238 -0.185 -0.588 1.00 95.50 216 VAL A CA 1
ATOM 1626 C C . VAL A 1 216 ? 3.420 1.330 -0.612 1.00 95.50 216 VAL A C 1
ATOM 1628 O O . VAL A 1 216 ? 4.379 1.842 -1.188 1.00 95.50 216 VAL A O 1
ATOM 1631 N N . ILE A 1 217 ? 2.520 2.049 0.054 1.00 94.12 217 ILE A N 1
ATOM 1632 C CA . ILE A 1 217 ? 2.542 3.501 0.225 1.00 94.12 217 ILE A CA 1
ATOM 1633 C C . ILE A 1 217 ? 2.953 3.812 1.664 1.00 94.12 217 ILE A C 1
ATOM 1635 O O . ILE A 1 217 ? 2.267 3.444 2.619 1.00 94.12 217 ILE A O 1
ATOM 1639 N N . LEU A 1 218 ? 4.065 4.529 1.815 1.00 92.31 218 LEU A N 1
ATOM 1640 C CA . LEU A 1 218 ? 4.525 5.031 3.106 1.00 92.31 218 LEU A CA 1
ATOM 1641 C C . LEU A 1 218 ? 3.917 6.402 3.398 1.00 92.31 218 LEU A C 1
ATOM 1643 O O . LEU A 1 218 ? 3.953 7.301 2.558 1.00 92.31 218 LEU A O 1
ATOM 1647 N N . VAL A 1 219 ? 3.392 6.566 4.610 1.00 89.00 219 VAL A N 1
ATOM 1648 C CA . VAL A 1 219 ? 2.868 7.842 5.109 1.00 89.00 219 VAL A CA 1
ATOM 1649 C C . VAL A 1 219 ? 3.766 8.362 6.219 1.00 89.00 219 VAL A C 1
ATOM 1651 O O . VAL A 1 219 ? 4.048 7.649 7.182 1.00 89.00 219 VAL A O 1
ATOM 1654 N N . GLU A 1 220 ? 4.200 9.609 6.083 1.00 83.25 220 GLU A N 1
ATOM 1655 C CA . GLU A 1 220 ? 5.028 10.313 7.063 1.00 83.25 220 GLU A CA 1
ATOM 1656 C C . GLU A 1 220 ? 4.205 11.406 7.755 1.00 83.25 220 GLU A C 1
ATOM 1658 O O . GLU A 1 220 ? 3.209 11.891 7.206 1.00 83.25 220 GLU A O 1
ATOM 1663 N N . GLU A 1 221 ? 4.604 11.785 8.968 1.00 71.38 221 GLU A N 1
ATOM 1664 C CA . GLU A 1 221 ? 4.039 12.950 9.643 1.00 71.38 221 GLU A CA 1
ATOM 1665 C C . GLU A 1 221 ? 4.537 14.211 8.932 1.00 71.38 221 GLU A C 1
ATOM 1667 O O . GLU A 1 221 ? 5.738 14.408 8.749 1.00 71.38 221 GLU A O 1
ATOM 1672 N N . VAL A 1 222 ? 3.612 15.056 8.480 1.00 63.69 222 VAL A N 1
ATOM 1673 C CA . VAL A 1 222 ? 3.983 16.346 7.901 1.00 63.69 222 VAL A CA 1
ATOM 1674 C C . VAL A 1 222 ? 4.300 17.267 9.072 1.00 63.69 222 VAL A C 1
ATOM 1676 O O . VAL A 1 222 ? 3.381 17.788 9.706 1.00 63.69 222 VAL A O 1
ATOM 1679 N N . GLU A 1 223 ? 5.587 17.464 9.372 1.00 55.25 223 GLU A N 1
ATOM 1680 C CA . GLU A 1 223 ? 6.020 18.567 10.228 1.00 55.25 223 GLU A CA 1
ATOM 1681 C C . GLU A 1 223 ? 5.483 19.859 9.608 1.00 55.25 223 GLU A C 1
ATOM 1683 O O . GLU A 1 223 ? 5.944 20.320 8.563 1.00 55.25 223 GLU A O 1
ATOM 1688 N N . ARG A 1 224 ? 4.454 20.440 10.228 1.00 44.62 224 ARG A N 1
ATOM 1689 C CA . ARG A 1 224 ? 4.083 21.820 9.941 1.00 44.62 224 ARG A CA 1
ATOM 1690 C C . ARG A 1 224 ? 5.220 22.669 10.485 1.00 44.62 224 ARG A C 1
ATOM 1692 O O . ARG A 1 224 ? 5.242 22.961 11.678 1.00 44.62 224 ARG A O 1
ATOM 1699 N N . THR A 1 225 ? 6.172 23.031 9.630 1.00 40.56 225 THR A N 1
ATOM 1700 C CA . THR A 1 225 ? 7.111 24.111 9.917 1.00 40.56 225 THR A CA 1
ATOM 1701 C C . THR A 1 225 ? 6.293 25.319 10.356 1.00 40.56 225 THR A C 1
ATOM 1703 O O . THR A 1 225 ? 5.458 25.843 9.618 1.00 40.56 225 THR A O 1
ATOM 1706 N N . SER A 1 226 ? 6.467 25.707 11.614 1.00 43.50 226 SER A N 1
ATOM 1707 C CA . SER A 1 226 ? 5.868 26.893 12.203 1.00 43.50 226 SER A CA 1
ATOM 1708 C C . SER A 1 226 ? 6.522 28.140 11.603 1.00 43.50 226 SER A C 1
ATOM 1710 O O . SER A 1 226 ? 7.337 28.795 12.246 1.00 43.50 226 SER A O 1
ATOM 1712 N N . GLU A 1 227 ? 6.180 28.480 10.364 1.00 42.94 227 GLU A N 1
ATOM 1713 C CA . GLU A 1 227 ? 6.411 29.813 9.803 1.00 42.94 227 GLU A CA 1
ATOM 1714 C C . GLU A 1 227 ? 5.257 30.729 10.230 1.00 42.94 227 GLU A C 1
ATOM 1716 O O . GLU A 1 227 ? 4.385 31.087 9.445 1.00 42.94 227 GLU A O 1
ATOM 1721 N N . ALA A 1 228 ? 5.202 31.058 11.521 1.00 47.22 228 ALA A N 1
ATOM 1722 C CA . ALA A 1 228 ? 4.278 32.061 12.046 1.00 47.22 228 ALA A CA 1
ATOM 1723 C C . ALA A 1 228 ? 4.787 32.647 13.370 1.00 47.22 228 ALA A C 1
ATOM 1725 O O . ALA A 1 228 ? 4.143 32.493 14.402 1.00 47.22 228 ALA A O 1
ATOM 1726 N N . SER A 1 229 ? 5.942 33.318 13.350 1.00 44.72 229 SER A N 1
ATOM 1727 C CA . SER A 1 229 ? 6.297 34.315 14.375 1.00 44.72 229 SER A CA 1
ATOM 1728 C C . SER A 1 229 ? 7.553 35.103 13.994 1.00 44.72 229 SER A C 1
ATOM 1730 O O . SER A 1 229 ? 8.585 34.970 14.638 1.00 44.72 229 SER A O 1
ATOM 1732 N N . HIS A 1 230 ? 7.463 35.931 12.956 1.00 42.16 230 HIS A N 1
ATOM 1733 C CA . HIS A 1 230 ? 8.242 37.169 12.871 1.00 42.16 230 HIS A CA 1
ATOM 1734 C C . HIS A 1 230 ? 7.369 38.228 12.187 1.00 42.16 230 HIS A C 1
ATOM 1736 O O . HIS A 1 230 ? 7.414 38.429 10.975 1.00 42.16 230 HIS A O 1
ATOM 1742 N N . HIS A 1 231 ? 6.503 38.836 12.995 1.00 40.62 231 HIS A N 1
ATOM 1743 C CA . HIS A 1 231 ? 6.132 40.238 12.838 1.00 40.62 231 HIS A CA 1
ATOM 1744 C C . HIS A 1 231 ? 7.019 41.055 13.769 1.00 40.62 231 HIS A C 1
ATOM 1746 O O . HIS A 1 231 ? 7.293 40.548 14.883 1.00 40.62 231 HIS A O 1
#

pLDDT: mean 73.04, std 18.61, range [36.94, 97.56]

Sequence (231 aa):
AIGLCIGRMVGWYLSTLGSNWTWREKLFLLPGNSAKATVQAAIGGIPLSQGLEGGQTILAIAALSILITAPLGAWAIPTFAPKLLSQDPVDPTKVTVASHTLLLAAVDTSSLATHVLTKVADLARRSNGEVIVLHVITTSNQPEVKQLQNQTKRLLLDIRHQFITVTGSIPKEIVRIAQEHQVTDIVIGKRGHQPWQQVLVGSVSQAVLETSPIPVILVEEVERTSEASHH

Foldseek 3Di:
DVVVVVVVVVVLVVVCPPPPDDVLVVVLVPLVVVLVCLVVLCCLCVCVVVPHPCSVVSNVVSVVCCVVSVVVSVVCCVVSVVVSDDPPPPPVVVVPPPPAAEEEEEDELDPCSLQSLLVVLVVCVVSVHAYEYEYEDPDPDVVSLVVSVVSNCVNQVVHHYDYDYHYDDSLVVQQVVCVVVVHQEYEYEQDDDDPDDPDDRDPSRVSNVVPHPHHYHYGYDPPPPPPPDDD

Secondary structure (DSSP, 8-state):
-HHHHHHHHHHHHHHTTTS---HHHHHHHHHHHHHHHHHHHGGGGHHHHTT-TTHHHHHHHHHHHHHHHHHHHHHHHHHHHHHH-------TTTT-S----EEEEE--SSTHHHHHHHHHHHHHHHHT-EEEEEEEESS--HHHHHHHHHHHHHHSTTS-EEEEEEES-HHHHHHHHHHHTT-SEEEEE---S----TT---HHHHHHHHH-SS-EEEE------------

Radius of gyration: 28.28 Å; chains: 1; bounding box: 69×53×71 Å